Protein AF-A0A7S2C6F1-F1 (afdb_monomer)

Foldseek 3Di:
DVCVVVVVVVVVVVVVVVVVVLVVCVVPPDPVSNVLVVLLVVLVVVVVLCDPVDPNHDPDDVVSVVVSVVSVVVSVCVVCVVVVVVVVCVVVVPDDPPPCPPLNVVLVVLLVVLLVVVCVVDPPVCSVVCVVVSVVVSVVVSVVVPPPDDPVNVVVVVCVVVVHDPDPPPPDDDDDPPDDPDDDDDDDDDDDDDDDDDDDDDDDDD

Mean predicted aligned error: 20.02 Å

Organism: NCBI:txid236787

Nearest PDB structures (foldseek):
  7kim-assembly1_F  TM=2.848E-01  e=6.120E+00  Mycobacterium tuberculosis

InterPro domains:
  IPR013936 Chloroquine-resistance transporter-like [PF08627] (1-78)

Radius of gyration: 35.92 Å; Cα contacts (8 Å, |Δi|>4): 44; chains: 1; bounding box: 70×63×101 Å

Secondary structure (DSSP, 8-state):
-TTHHHHHHHHHHHHHHHHHHHHHHHHH--HHHHHHHHHHHHHHHHHHHHSTTSTTPPPPPHHHHHHHHHHHHHHHHHHHHHHHHHHHHHHHT---TTS--HHHHHHHHHHHHHHHHHHTTS-TTTTTTTHHHHHHHHHHHHHHHHSPPPHHHHHHHHHHHTTPPPPTT----------PPPP--S--PPP---------------

Structure (mmCIF, N/CA/C/O backbone):
data_AF-A0A7S2C6F1-F1
#
_entry.id   AF-A0A7S2C6F1-F1
#
loop_
_atom_site.group_PDB
_atom_site.id
_atom_site.type_symbol
_atom_site.label_atom_id
_atom_site.label_alt_id
_atom_site.label_comp_id
_atom_site.label_asym_id
_atom_site.label_entity_id
_atom_site.label_seq_id
_atom_site.pdbx_PDB_ins_code
_atom_site.Cartn_x
_atom_site.Cartn_y
_atom_site.Cartn_z
_atom_site.occupancy
_atom_site.B_iso_or_equiv
_atom_site.auth_seq_id
_atom_site.auth_comp_id
_atom_site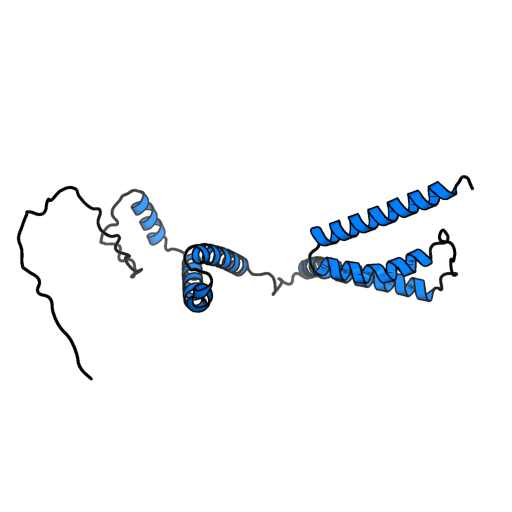.auth_asym_id
_atom_site.auth_atom_id
_atom_site.pdbx_PDB_model_num
ATOM 1 N N . CYS A 1 1 ? 25.931 15.259 -33.650 1.00 62.06 1 CYS A N 1
ATOM 2 C CA . CYS A 1 1 ? 25.809 16.079 -32.420 1.00 62.06 1 CYS A CA 1
ATOM 3 C C . CYS A 1 1 ? 24.396 16.625 -32.143 1.00 62.06 1 CYS A C 1
ATOM 5 O O . CYS A 1 1 ? 24.114 16.925 -30.994 1.00 62.06 1 CYS A O 1
ATOM 7 N N . ALA A 1 2 ? 23.475 16.688 -33.118 1.00 84.31 2 ALA A N 1
ATOM 8 C CA . ALA A 1 2 ? 22.145 17.293 -32.919 1.00 84.31 2 ALA A CA 1
ATOM 9 C C . ALA A 1 2 ? 21.170 16.525 -31.991 1.00 84.31 2 ALA A C 1
ATOM 11 O O . ALA A 1 2 ? 20.259 17.129 -31.441 1.00 84.31 2 ALA A O 1
ATOM 12 N N . ARG A 1 3 ? 21.348 15.209 -31.782 1.00 83.56 3 ARG A N 1
ATOM 13 C CA . ARG A 1 3 ? 20.465 14.392 -30.916 1.00 83.56 3 ARG A CA 1
ATOM 14 C C . ARG A 1 3 ? 20.920 14.282 -29.456 1.00 83.56 3 ARG A C 1
ATOM 16 O O . ARG A 1 3 ? 20.170 13.777 -28.631 1.00 83.56 3 ARG A O 1
ATOM 23 N N . ALA A 1 4 ? 22.113 14.773 -29.121 1.00 84.50 4 ALA A N 1
ATOM 24 C CA . ALA A 1 4 ? 22.629 14.772 -27.751 1.00 84.50 4 ALA A CA 1
ATOM 25 C C . ALA A 1 4 ? 21.689 15.436 -26.716 1.00 84.50 4 ALA A C 1
ATOM 27 O O . ALA A 1 4 ? 21.436 14.810 -25.686 1.00 84.50 4 ALA A O 1
ATOM 28 N N . PRO A 1 5 ? 21.100 16.626 -26.967 1.00 90.06 5 PRO A N 1
ATOM 29 C CA . PRO A 1 5 ? 20.212 17.253 -25.987 1.00 90.06 5 PRO A CA 1
ATOM 30 C C . PRO A 1 5 ? 18.931 16.447 -25.746 1.00 90.06 5 PRO A C 1
ATOM 32 O O . PRO A 1 5 ? 18.414 16.446 -24.633 1.00 90.06 5 PRO A O 1
ATOM 35 N N . PHE A 1 6 ? 18.449 15.706 -26.749 1.00 91.19 6 PHE A N 1
ATOM 36 C CA . PHE A 1 6 ? 17.256 14.873 -26.614 1.00 91.19 6 PHE A CA 1
ATOM 37 C C . PHE A 1 6 ? 17.464 13.724 -25.617 1.00 91.19 6 PHE A C 1
ATOM 39 O O . PHE A 1 6 ? 16.611 13.494 -24.763 1.00 91.19 6 PHE A O 1
ATOM 46 N N . TYR A 1 7 ? 18.617 13.047 -25.661 1.00 88.62 7 TYR A N 1
ATOM 47 C CA . TYR A 1 7 ? 18.931 11.975 -24.708 1.00 88.62 7 TYR A CA 1
ATOM 48 C C . TYR A 1 7 ? 19.064 12.492 -23.273 1.00 88.62 7 TYR A C 1
ATOM 50 O O . TYR A 1 7 ? 18.554 11.863 -22.349 1.00 88.62 7 TYR A O 1
ATOM 58 N N . VAL A 1 8 ? 19.698 13.653 -23.089 1.00 91.38 8 VAL A N 1
ATOM 59 C CA . VAL A 1 8 ? 19.850 14.276 -21.765 1.00 91.38 8 VAL A CA 1
ATOM 60 C C . VAL A 1 8 ? 18.493 14.699 -21.207 1.00 91.38 8 VAL A C 1
ATOM 62 O O . VAL A 1 8 ? 18.190 14.422 -20.050 1.00 91.38 8 VAL A O 1
ATOM 65 N N . TRP A 1 9 ? 17.642 15.315 -22.029 1.00 94.56 9 TRP A N 1
ATOM 66 C CA . TRP A 1 9 ? 16.317 15.756 -21.595 1.00 94.56 9 TRP A CA 1
ATOM 67 C C . TRP A 1 9 ? 15.399 14.575 -21.259 1.00 94.56 9 TRP A C 1
ATOM 69 O O . TRP A 1 9 ? 14.769 14.566 -20.204 1.00 94.56 9 TRP A O 1
ATOM 79 N N . SER A 1 10 ? 15.417 13.529 -22.092 1.00 90.19 10 SER A N 1
ATOM 80 C CA . SER A 1 10 ? 14.778 12.241 -21.801 1.00 90.19 10 SER A CA 1
ATOM 81 C C . SER A 1 10 ? 15.248 11.678 -20.458 1.00 90.19 10 SER A C 1
ATOM 83 O O . SER A 1 10 ? 14.429 11.326 -19.611 1.00 90.19 10 SER A O 1
ATOM 85 N N . TYR A 1 11 ? 16.562 11.628 -20.227 1.00 88.94 11 TYR A N 1
ATOM 86 C CA . TYR A 1 11 ? 17.127 11.116 -18.980 1.00 88.94 11 TYR A CA 1
ATOM 87 C C . TYR A 1 11 ? 16.682 11.939 -17.762 1.00 88.94 11 TYR A C 1
ATOM 89 O O . TYR A 1 11 ? 16.270 11.365 -16.753 1.00 88.94 11 TYR A O 1
ATOM 97 N N . CYS A 1 12 ? 16.697 13.272 -17.857 1.00 91.56 12 CYS A N 1
ATOM 98 C CA . CYS A 1 12 ? 16.212 14.158 -16.797 1.00 91.56 12 CYS A CA 1
ATOM 99 C C . CYS A 1 12 ? 14.725 13.939 -16.492 1.00 91.56 12 CYS A C 1
ATOM 101 O O . CYS A 1 12 ? 14.357 13.870 -15.321 1.00 91.56 12 CYS A O 1
ATOM 103 N N . ILE A 1 13 ? 13.881 13.782 -17.517 1.00 94.94 13 ILE A N 1
ATOM 104 C CA . ILE A 1 13 ? 12.448 13.514 -17.335 1.00 94.94 13 ILE A CA 1
ATOM 105 C C . ILE A 1 13 ? 12.230 12.179 -16.638 1.00 94.94 13 ILE A C 1
ATOM 107 O O . ILE A 1 13 ? 11.504 12.138 -15.652 1.00 94.94 13 ILE A O 1
ATOM 111 N N . PHE A 1 14 ? 12.870 11.102 -17.095 1.00 89.31 14 PHE A N 1
ATOM 112 C CA . PHE A 1 14 ? 12.714 9.788 -16.469 1.00 89.31 14 PHE A CA 1
ATOM 113 C C . PHE A 1 14 ? 13.187 9.779 -15.011 1.00 89.31 14 PHE A C 1
ATOM 115 O O . PHE A 1 14 ? 12.504 9.215 -14.159 1.00 89.31 14 PHE A O 1
ATOM 122 N N . ASN A 1 15 ? 14.299 10.450 -14.696 1.00 90.12 15 ASN A N 1
ATOM 123 C CA . ASN A 1 15 ? 14.779 10.572 -13.316 1.00 90.12 15 ASN A CA 1
ATOM 124 C C . ASN A 1 15 ? 13.828 11.394 -12.440 1.00 90.12 15 ASN A C 1
ATOM 126 O O . ASN A 1 15 ? 13.540 11.008 -11.307 1.00 9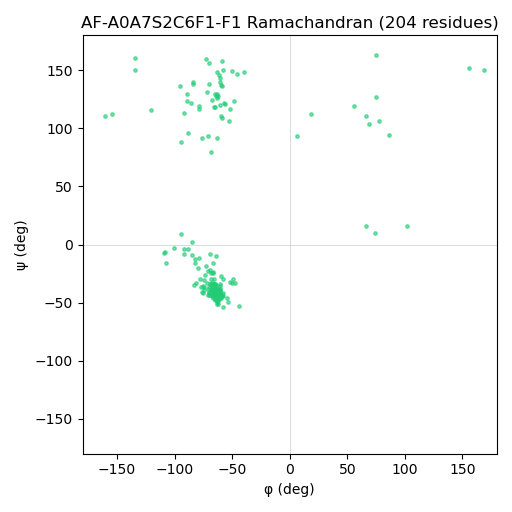0.12 15 ASN A O 1
ATOM 130 N N . LEU A 1 16 ? 13.305 12.506 -12.961 1.00 93.19 16 LEU A N 1
ATOM 131 C CA . LEU A 1 16 ? 12.311 13.313 -12.257 1.00 93.19 16 LEU A CA 1
ATOM 132 C C . LEU A 1 16 ? 11.038 12.502 -11.989 1.00 93.19 16 LEU A C 1
ATOM 134 O O . LEU A 1 16 ? 10.528 12.496 -10.872 1.00 93.19 16 LEU A O 1
ATOM 138 N N . LEU A 1 17 ? 10.552 11.786 -13.001 1.00 92.12 17 LEU A N 1
ATOM 139 C CA . LEU A 1 17 ? 9.331 10.993 -12.927 1.00 92.12 17 LEU A CA 1
ATOM 140 C C . LEU A 1 17 ? 9.494 9.820 -11.953 1.00 92.12 17 LEU A C 1
ATOM 142 O O . LEU A 1 17 ? 8.594 9.581 -11.156 1.00 92.12 17 LEU A O 1
ATOM 146 N N . TYR A 1 18 ? 10.662 9.167 -11.930 1.00 85.31 18 TYR A N 1
ATOM 147 C CA . TYR A 1 18 ? 11.011 8.141 -10.942 1.00 85.31 18 TYR A CA 1
ATOM 148 C C . TYR A 1 18 ? 11.008 8.692 -9.507 1.00 85.31 18 TYR A C 1
ATOM 150 O O . TYR A 1 18 ? 10.391 8.104 -8.617 1.00 85.31 18 TYR A O 1
ATOM 158 N N . ASN A 1 19 ? 11.621 9.860 -9.288 1.00 89.31 19 ASN A N 1
ATOM 159 C CA . ASN A 1 19 ? 11.632 10.525 -7.982 1.00 89.31 19 ASN A CA 1
ATOM 160 C C . ASN A 1 19 ? 10.229 10.972 -7.534 1.00 89.31 19 ASN A C 1
ATOM 162 O O . ASN A 1 19 ? 9.906 10.925 -6.351 1.00 89.31 19 ASN A O 1
ATOM 166 N N . ILE A 1 20 ? 9.356 11.373 -8.458 1.00 90.94 20 ILE A N 1
ATOM 167 C CA . ILE A 1 20 ? 7.958 11.674 -8.125 1.00 90.94 20 ILE A CA 1
ATOM 168 C C . ILE A 1 20 ? 7.203 10.383 -7.785 1.00 90.94 20 ILE A C 1
ATOM 170 O O . ILE A 1 20 ? 6.482 10.346 -6.789 1.00 90.94 20 ILE A O 1
ATOM 174 N N . LEU A 1 21 ? 7.394 9.311 -8.562 1.00 82.75 21 LEU A N 1
ATOM 175 C CA . LEU A 1 21 ? 6.735 8.023 -8.333 1.00 82.75 21 LEU A CA 1
ATOM 176 C C . LEU A 1 21 ? 7.092 7.440 -6.961 1.00 82.75 21 LEU A C 1
ATOM 178 O O . LEU A 1 21 ? 6.197 7.006 -6.238 1.00 82.75 21 LEU A O 1
ATOM 182 N N . ILE A 1 22 ? 8.374 7.478 -6.572 1.00 80.44 22 ILE A N 1
ATOM 183 C CA . ILE A 1 22 ? 8.813 6.962 -5.269 1.00 80.44 22 ILE A CA 1
ATOM 184 C C . ILE A 1 22 ? 8.204 7.776 -4.119 1.00 80.44 22 ILE A C 1
ATOM 186 O O . ILE A 1 22 ? 7.735 7.196 -3.143 1.00 80.44 22 ILE A O 1
ATOM 190 N N . VAL A 1 23 ? 8.111 9.105 -4.255 1.00 84.94 23 VAL A N 1
ATOM 191 C CA . VAL A 1 23 ? 7.478 9.981 -3.255 1.00 84.94 23 VAL A CA 1
ATOM 192 C C . VAL A 1 23 ? 5.970 9.737 -3.167 1.00 84.94 23 VAL A C 1
ATOM 194 O O . VAL A 1 23 ? 5.419 9.719 -2.069 1.00 84.94 23 VAL A O 1
ATOM 197 N N . VAL A 1 24 ? 5.287 9.508 -4.290 1.00 84.69 24 VAL A N 1
ATOM 198 C CA . VAL A 1 24 ? 3.858 9.148 -4.306 1.00 84.69 24 VAL A CA 1
ATOM 199 C C . VAL A 1 24 ? 3.638 7.803 -3.608 1.00 84.69 24 VAL A C 1
ATOM 201 O O . VAL A 1 24 ? 2.753 7.692 -2.761 1.00 84.69 24 VAL A O 1
ATOM 204 N N . ILE A 1 25 ? 4.476 6.803 -3.885 1.00 80.62 25 ILE A N 1
ATOM 205 C CA . ILE A 1 25 ? 4.413 5.494 -3.220 1.00 80.62 25 ILE A CA 1
ATOM 206 C C . ILE A 1 25 ? 4.676 5.629 -1.713 1.00 80.62 25 ILE A C 1
ATOM 208 O O . ILE A 1 25 ? 3.964 5.020 -0.922 1.00 80.62 25 ILE A O 1
ATOM 212 N N . LEU A 1 26 ? 5.634 6.464 -1.302 1.00 78.38 26 LEU A N 1
ATOM 213 C CA . LEU A 1 26 ? 5.917 6.752 0.109 1.00 78.38 26 LEU A CA 1
ATOM 214 C C . LEU A 1 26 ? 4.771 7.500 0.804 1.00 78.38 26 LEU A C 1
ATOM 216 O O . LEU A 1 26 ? 4.499 7.259 1.975 1.00 78.38 26 LEU A O 1
ATOM 220 N N . LYS A 1 27 ? 4.089 8.407 0.095 1.00 80.69 27 LYS A N 1
ATOM 221 C CA . LYS A 1 27 ? 3.024 9.247 0.659 1.00 80.69 27 LYS A CA 1
ATOM 222 C C . LYS A 1 27 ? 1.705 8.502 0.847 1.00 80.69 27 LYS A C 1
ATOM 224 O O . LYS A 1 27 ? 0.985 8.778 1.802 1.00 80.69 27 LYS A O 1
ATOM 229 N N . TYR A 1 28 ? 1.371 7.601 -0.072 1.00 77.56 28 TYR A N 1
ATOM 230 C CA . TYR A 1 28 ? 0.091 6.885 -0.066 1.00 77.56 28 TYR A CA 1
ATOM 231 C C . TYR A 1 28 ? 0.227 5.405 0.318 1.00 77.56 28 TYR A C 1
ATOM 233 O O . TYR A 1 28 ? -0.777 4.712 0.476 1.00 77.56 28 TYR A O 1
ATOM 241 N N . GLY A 1 29 ? 1.455 4.907 0.469 1.00 76.31 29 GLY A N 1
ATOM 242 C CA . GLY A 1 29 ? 1.735 3.530 0.849 1.00 76.31 29 GLY A CA 1
ATOM 243 C C . GLY A 1 29 ? 1.698 3.306 2.359 1.00 76.31 29 GLY A C 1
ATOM 244 O O . GLY A 1 29 ? 2.225 4.086 3.144 1.00 76.31 29 GLY A O 1
ATOM 245 N N . SER A 1 30 ? 1.127 2.174 2.768 1.00 75.44 30 SER A N 1
ATOM 246 C CA . SER A 1 30 ? 1.434 1.558 4.064 1.00 75.44 30 SER A CA 1
ATOM 247 C C . SER A 1 30 ? 2.865 0.996 4.044 1.00 75.44 30 SER A C 1
ATOM 249 O O . SER A 1 30 ? 3.368 0.641 2.974 1.00 75.44 30 SER A O 1
ATOM 251 N N . ALA A 1 31 ? 3.501 0.842 5.212 1.00 74.31 31 ALA A N 1
ATOM 252 C CA . ALA A 1 31 ? 4.839 0.249 5.352 1.00 74.31 31 ALA A CA 1
ATOM 253 C C . ALA A 1 31 ? 4.976 -1.100 4.613 1.00 74.31 31 ALA A C 1
ATOM 255 O O . ALA A 1 31 ? 6.021 -1.392 4.033 1.00 74.31 31 ALA A O 1
ATOM 256 N N . ASN A 1 32 ? 3.891 -1.879 4.545 1.00 73.94 32 ASN A N 1
ATOM 257 C CA . ASN A 1 32 ? 3.869 -3.157 3.836 1.00 73.94 32 ASN A CA 1
ATOM 258 C C . ASN A 1 32 ? 3.977 -2.998 2.302 1.00 73.94 32 ASN A C 1
ATOM 260 O O . ASN A 1 32 ? 4.629 -3.790 1.630 1.00 73.94 32 ASN A O 1
ATOM 264 N N . ILE A 1 33 ? 3.391 -1.938 1.732 1.00 78.00 33 ILE A N 1
ATOM 265 C CA . ILE A 1 33 ? 3.435 -1.660 0.285 1.00 78.00 33 ILE A CA 1
ATOM 266 C C . ILE A 1 33 ? 4.810 -1.119 -0.116 1.00 78.00 33 ILE A C 1
ATOM 268 O O . ILE A 1 33 ? 5.310 -1.460 -1.183 1.00 78.00 33 ILE A O 1
ATOM 272 N N . MET A 1 34 ? 5.445 -0.320 0.748 1.00 76.12 34 MET A N 1
ATOM 273 C CA . MET A 1 34 ? 6.805 0.176 0.519 1.00 76.12 34 MET A CA 1
ATOM 274 C C . MET A 1 34 ? 7.814 -0.978 0.452 1.00 76.12 34 MET A C 1
ATOM 276 O O . MET A 1 34 ? 8.628 -1.038 -0.468 1.00 76.12 34 MET A O 1
ATOM 280 N N . TYR A 1 35 ? 7.719 -1.925 1.390 1.00 76.44 35 TYR A N 1
ATOM 281 C CA . TYR A 1 35 ? 8.593 -3.099 1.434 1.00 76.44 35 TYR A CA 1
ATOM 282 C C . TYR A 1 35 ? 8.385 -4.023 0.222 1.00 76.44 35 TYR A C 1
ATOM 284 O O . TYR A 1 35 ? 9.333 -4.485 -0.421 1.00 76.44 35 TYR A O 1
ATOM 292 N N . LEU A 1 36 ? 7.126 -4.221 -0.162 1.00 76.88 36 LEU A N 1
ATOM 293 C CA . LEU A 1 36 ? 6.747 -4.972 -1.357 1.00 76.88 36 LEU A CA 1
ATOM 294 C C . LEU A 1 36 ? 7.245 -4.269 -2.640 1.00 76.88 36 LEU A C 1
ATOM 296 O O . LEU A 1 36 ? 7.783 -4.908 -3.538 1.00 76.88 36 LEU A O 1
ATOM 300 N N . GLY A 1 37 ? 7.179 -2.938 -2.701 1.00 78.56 37 GLY A N 1
ATOM 301 C CA . GLY A 1 37 ? 7.750 -2.151 -3.797 1.00 78.56 37 GLY A CA 1
ATOM 302 C C . GLY A 1 37 ? 9.268 -2.313 -3.925 1.00 78.56 37 GLY A C 1
ATOM 303 O O . GLY A 1 37 ? 9.769 -2.511 -5.031 1.00 78.56 37 GLY A O 1
ATOM 304 N N . SER A 1 38 ? 10.007 -2.308 -2.807 1.00 79.25 38 SER A N 1
ATOM 305 C CA . SER A 1 38 ? 11.464 -2.519 -2.834 1.00 79.25 38 SER A CA 1
ATOM 306 C C . SER A 1 38 ? 11.867 -3.917 -3.304 1.00 79.25 38 SER A C 1
ATOM 308 O O . SER A 1 38 ? 12.869 -4.066 -4.000 1.00 79.25 38 SER A O 1
ATOM 310 N N . THR A 1 39 ? 11.071 -4.936 -2.983 1.00 82.50 39 THR A N 1
ATOM 311 C CA . THR A 1 39 ? 11.328 -6.317 -3.416 1.00 82.50 39 THR A CA 1
ATOM 312 C C . THR A 1 39 ? 10.918 -6.552 -4.870 1.00 82.50 39 THR A C 1
ATOM 314 O O . THR A 1 39 ? 11.573 -7.327 -5.561 1.00 82.50 39 THR A O 1
ATOM 317 N N . ALA A 1 40 ? 9.908 -5.833 -5.373 1.00 81.31 40 ALA A N 1
ATOM 318 C CA . ALA A 1 40 ? 9.509 -5.856 -6.779 1.00 81.31 40 ALA A CA 1
ATOM 319 C C . ALA A 1 40 ? 10.486 -5.114 -7.705 1.00 81.31 40 ALA A C 1
ATOM 321 O O . ALA A 1 40 ? 10.578 -5.452 -8.881 1.00 81.31 40 ALA A O 1
ATOM 322 N N . LEU A 1 41 ? 11.238 -4.130 -7.200 1.00 84.88 41 LEU A N 1
ATOM 323 C CA . LEU A 1 41 ? 12.175 -3.348 -8.011 1.00 84.88 41 LEU A CA 1
ATOM 324 C C . LEU A 1 41 ? 13.295 -4.217 -8.614 1.00 84.88 41 LEU A C 1
ATOM 326 O O . LEU A 1 41 ? 13.618 -4.073 -9.786 1.00 84.88 41 LEU A O 1
ATOM 330 N N . VAL A 1 42 ? 13.862 -5.137 -7.831 1.00 81.56 42 VAL A N 1
ATOM 331 C CA . VAL A 1 42 ? 14.998 -5.996 -8.224 1.00 81.56 42 VAL A CA 1
ATOM 332 C C . VAL A 1 42 ? 14.700 -6.928 -9.415 1.00 81.56 42 VAL A C 1
ATOM 334 O O . VAL A 1 42 ? 15.470 -6.939 -10.374 1.00 81.56 42 VAL A O 1
ATOM 337 N N . PRO A 1 43 ? 13.609 -7.715 -9.430 1.00 81.75 43 PRO A N 1
ATOM 338 C CA . PRO A 1 43 ? 13.255 -8.518 -10.601 1.00 81.75 43 PRO A CA 1
ATOM 339 C C . PRO A 1 43 ? 12.824 -7.642 -11.784 1.00 81.75 43 PRO A C 1
ATOM 341 O O . PRO A 1 43 ? 13.036 -8.016 -12.934 1.00 81.75 43 PRO A O 1
ATOM 344 N N . LEU A 1 44 ? 12.242 -6.468 -11.529 1.00 80.12 44 LEU A N 1
ATOM 345 C CA . LEU A 1 44 ? 11.782 -5.559 -12.578 1.00 80.12 44 LEU A CA 1
ATOM 346 C C . LEU A 1 44 ? 12.963 -4.914 -13.310 1.00 80.12 44 LEU A C 1
ATOM 348 O O . LEU A 1 44 ? 12.937 -4.820 -14.534 1.00 80.12 44 LEU A O 1
ATOM 352 N N . THR A 1 45 ? 14.037 -4.551 -12.602 1.00 81.88 45 THR A N 1
ATOM 353 C CA . THR A 1 45 ? 15.282 -4.108 -13.245 1.00 81.88 45 THR A CA 1
ATOM 354 C C . THR A 1 45 ? 15.926 -5.236 -14.043 1.00 81.88 45 THR A C 1
ATOM 356 O O . THR A 1 45 ? 16.372 -4.997 -15.162 1.00 81.88 45 THR A O 1
ATOM 359 N N . ASN A 1 46 ? 15.890 -6.474 -13.540 1.00 81.31 46 ASN A N 1
ATOM 360 C CA . ASN A 1 46 ? 16.355 -7.642 -14.288 1.00 81.31 46 ASN A CA 1
ATOM 361 C C . ASN A 1 46 ? 15.551 -7.856 -15.592 1.00 81.31 46 ASN A C 1
ATOM 363 O O . ASN A 1 46 ? 16.135 -8.018 -16.661 1.00 81.31 46 ASN A O 1
ATOM 367 N N . ALA A 1 47 ? 14.219 -7.724 -15.549 1.00 76.50 47 ALA A N 1
ATOM 368 C CA . ALA A 1 47 ? 13.372 -7.718 -16.749 1.00 76.50 47 ALA A CA 1
ATOM 369 C C . ALA A 1 47 ? 13.654 -6.535 -17.688 1.00 76.50 47 ALA A C 1
ATOM 371 O O . ALA A 1 47 ? 13.633 -6.695 -18.908 1.00 76.50 47 ALA A O 1
ATOM 372 N N . ALA A 1 48 ? 13.922 -5.346 -17.147 1.00 78.75 48 ALA A N 1
ATOM 373 C CA . ALA A 1 48 ? 14.236 -4.172 -17.953 1.00 78.75 48 ALA A CA 1
ATOM 374 C C . ALA A 1 48 ? 15.542 -4.357 -18.742 1.00 78.75 48 ALA A C 1
ATOM 376 O O . ALA A 1 48 ? 15.623 -3.932 -19.893 1.00 78.75 48 ALA A O 1
ATOM 377 N N . PHE A 1 49 ? 16.530 -5.052 -18.170 1.00 75.31 49 PHE A N 1
ATOM 378 C CA . PHE A 1 49 ? 17.770 -5.412 -18.865 1.00 75.31 49 PHE A CA 1
ATOM 379 C C . PHE A 1 49 ? 17.594 -6.510 -19.924 1.00 75.31 49 PHE A C 1
ATOM 381 O O . PHE A 1 49 ? 18.435 -6.635 -20.815 1.00 75.31 49 PHE A O 1
ATOM 388 N N . ALA A 1 50 ? 16.499 -7.271 -19.871 1.00 73.69 50 ALA A N 1
ATOM 389 C CA . ALA A 1 50 ? 16.146 -8.257 -20.888 1.00 73.69 50 ALA A CA 1
ATOM 390 C C . ALA A 1 50 ? 15.443 -7.647 -22.118 1.00 73.69 50 ALA A C 1
ATOM 392 O O . ALA A 1 50 ? 15.304 -8.326 -23.137 1.00 73.69 50 ALA A O 1
ATOM 393 N N . MET A 1 51 ? 14.993 -6.384 -22.060 1.00 73.94 51 MET A N 1
ATOM 394 C CA . MET A 1 51 ? 14.308 -5.753 -23.191 1.00 73.94 51 MET A CA 1
ATOM 395 C C . MET A 1 51 ? 15.280 -5.424 -24.340 1.00 73.94 51 MET A C 1
ATOM 397 O O . MET A 1 51 ? 16.292 -4.756 -24.121 1.00 73.94 51 MET A O 1
ATOM 401 N N . PRO A 1 52 ? 14.9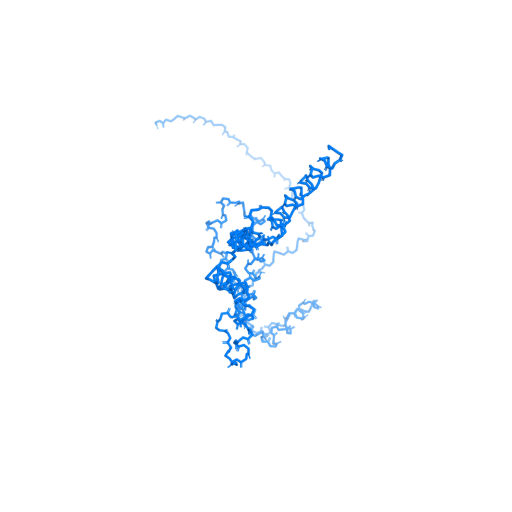44 -5.787 -25.595 1.00 66.94 52 PRO A N 1
ATOM 402 C CA . PRO A 1 52 ? 15.829 -5.619 -26.754 1.00 66.94 52 PRO A CA 1
ATOM 403 C C . PRO A 1 52 ? 16.049 -4.154 -27.166 1.00 66.94 52 PRO A C 1
ATOM 405 O O . PRO A 1 52 ? 16.875 -3.871 -28.028 1.00 66.94 52 PRO A O 1
ATOM 408 N N . TRP A 1 53 ? 15.314 -3.218 -26.564 1.00 70.62 53 TRP A N 1
ATOM 409 C CA . TRP A 1 53 ? 15.459 -1.781 -26.795 1.00 70.62 53 TRP A CA 1
ATOM 410 C C . TRP A 1 53 ? 16.604 -1.147 -25.980 1.00 70.62 53 TRP A C 1
ATOM 412 O O . TRP A 1 53 ? 17.044 -0.044 -26.303 1.00 70.62 53 TRP A O 1
ATOM 422 N N . LEU A 1 54 ? 17.115 -1.829 -24.946 1.00 75.44 54 LEU A N 1
ATOM 423 C CA . LEU A 1 54 ? 18.188 -1.307 -24.100 1.00 75.44 54 LEU A CA 1
ATOM 424 C C . LEU A 1 54 ? 19.576 -1.688 -24.664 1.00 75.44 54 LEU A C 1
ATOM 426 O O . LEU A 1 54 ? 19.824 -2.868 -24.939 1.00 75.44 54 LEU A O 1
ATOM 430 N N . PRO A 1 55 ? 20.518 -0.736 -24.823 1.00 59.38 55 PRO A N 1
ATOM 431 C CA . PRO A 1 55 ? 21.879 -1.056 -25.247 1.00 59.38 55 PRO A CA 1
ATOM 432 C C . PRO A 1 55 ? 22.565 -1.947 -24.200 1.00 59.38 55 PRO A C 1
ATOM 434 O O . PRO A 1 55 ? 22.621 -1.599 -23.024 1.00 59.38 55 PRO A O 1
ATOM 437 N N . GLY A 1 56 ? 23.089 -3.097 -24.633 1.00 68.06 56 GLY A N 1
ATOM 438 C CA . GLY A 1 56 ? 23.670 -4.110 -23.741 1.00 68.06 56 GLY A CA 1
ATOM 439 C C . GLY A 1 56 ? 22.771 -5.319 -23.465 1.00 68.06 56 GLY A C 1
ATOM 440 O O . GLY A 1 56 ? 23.064 -6.074 -22.538 1.00 68.06 56 GLY A O 1
ATOM 441 N N . HIS A 1 57 ? 21.719 -5.529 -24.269 1.00 57.75 57 HIS A N 1
ATOM 442 C CA . HIS A 1 57 ? 20.867 -6.717 -24.196 1.00 57.75 57 HIS A CA 1
ATOM 443 C C . HIS A 1 57 ? 21.715 -8.002 -24.150 1.00 57.75 57 HIS A C 1
ATOM 445 O O . HIS A 1 57 ? 22.560 -8.260 -25.015 1.00 57.75 57 HIS A O 1
ATOM 451 N N . LYS A 1 58 ? 21.523 -8.812 -23.110 1.00 66.56 58 LYS A N 1
ATOM 452 C CA . LYS A 1 58 ? 22.013 -10.191 -23.104 1.00 66.56 58 LYS A CA 1
ATOM 453 C C . LYS A 1 58 ? 20.860 -11.084 -23.550 1.00 66.56 58 LYS A C 1
ATOM 455 O O . LYS A 1 58 ? 19.740 -10.857 -23.094 1.00 66.56 58 LYS A O 1
ATOM 460 N N . PRO A 1 59 ? 21.098 -12.077 -24.427 1.00 69.75 59 PRO A N 1
ATOM 461 C CA . PRO A 1 59 ? 20.055 -13.018 -24.806 1.00 69.75 59 PRO A CA 1
ATOM 462 C C . PRO A 1 59 ? 19.508 -13.671 -23.536 1.00 69.75 59 PRO A C 1
ATOM 464 O O . PRO A 1 59 ? 20.258 -14.244 -22.739 1.00 69.75 59 PRO A O 1
ATOM 467 N N . VAL A 1 60 ? 18.206 -13.496 -23.327 1.00 64.75 60 VAL A N 1
ATOM 468 C CA . VAL A 1 60 ? 17.523 -13.881 -22.095 1.00 64.75 60 VAL A CA 1
ATOM 469 C C . VAL A 1 60 ? 17.597 -15.396 -21.961 1.00 64.75 60 VAL A C 1
ATOM 471 O O . VAL A 1 60 ? 17.115 -16.129 -22.826 1.00 64.75 60 VAL A O 1
ATOM 474 N N . LYS A 1 61 ? 18.235 -15.886 -20.895 1.00 78.81 61 LYS A N 1
ATOM 475 C CA . LYS A 1 61 ? 18.238 -17.323 -20.611 1.00 78.81 61 LYS A CA 1
ATOM 476 C C . LYS A 1 61 ? 16.825 -17.727 -20.183 1.00 78.81 61 LYS A C 1
ATOM 478 O O . LYS A 1 61 ? 16.230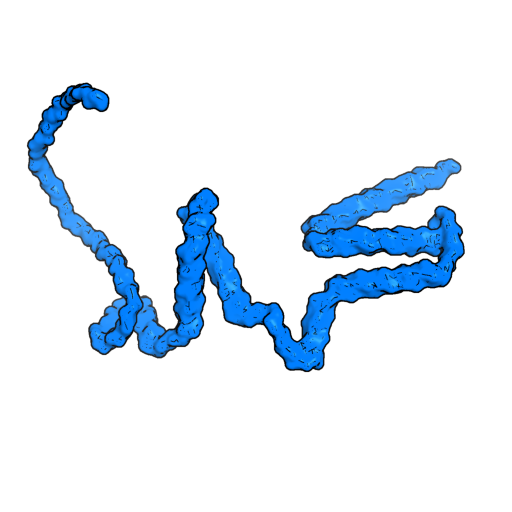 -17.028 -19.365 1.00 78.81 61 LYS A O 1
ATOM 483 N N . PRO A 1 62 ? 16.296 -18.871 -20.643 1.00 79.56 62 PRO A N 1
ATOM 484 C CA . PRO A 1 62 ? 14.957 -19.320 -20.257 1.00 79.56 62 PRO A CA 1
ATOM 485 C C . PRO A 1 62 ? 14.812 -19.476 -18.734 1.00 79.56 62 PRO A C 1
ATOM 487 O O . PRO A 1 62 ? 13.748 -19.216 -18.187 1.00 79.56 62 PRO A O 1
ATOM 490 N N . THR A 1 63 ? 15.895 -19.804 -18.025 1.00 80.88 63 THR A N 1
ATOM 491 C CA . THR A 1 63 ? 15.934 -19.865 -16.554 1.00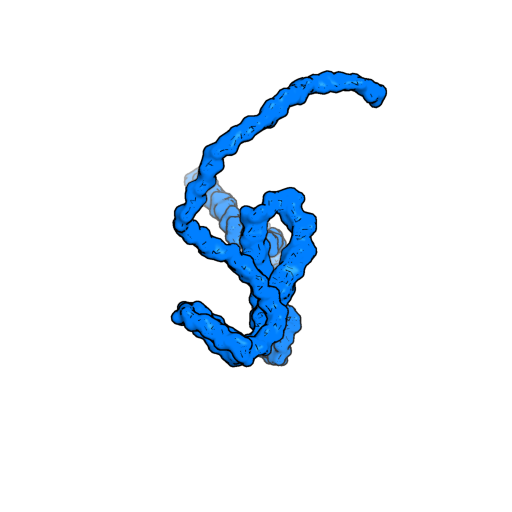 80.88 63 THR A CA 1
ATOM 492 C C . THR A 1 63 ? 15.612 -18.530 -15.878 1.00 80.88 63 THR A C 1
ATOM 494 O O . THR A 1 63 ? 14.997 -18.517 -14.816 1.00 80.88 63 THR A O 1
ATOM 497 N N . ASP A 1 64 ? 16.005 -17.413 -16.492 1.00 77.88 64 ASP A N 1
ATOM 498 C CA . ASP A 1 64 ? 15.754 -16.066 -15.976 1.00 77.88 64 ASP A CA 1
ATOM 499 C C . ASP A 1 64 ? 14.282 -15.667 -16.160 1.00 77.88 64 ASP A C 1
ATOM 501 O O . ASP A 1 64 ? 13.659 -15.095 -15.268 1.00 77.88 64 ASP A O 1
ATOM 505 N N . LEU A 1 65 ? 13.677 -16.094 -17.275 1.00 81.94 65 LEU A N 1
ATOM 506 C CA . LEU A 1 65 ? 12.249 -15.923 -17.540 1.00 81.94 65 LEU A CA 1
ATOM 507 C C . LEU A 1 65 ? 11.381 -16.674 -16.516 1.00 81.94 65 LEU A C 1
ATOM 509 O O . LEU A 1 65 ? 10.413 -16.114 -16.003 1.00 81.94 65 LEU A O 1
ATOM 513 N N . TYR A 1 66 ? 11.740 -17.916 -16.174 1.00 87.31 66 TYR A N 1
ATOM 514 C CA . TYR A 1 66 ? 11.045 -18.667 -15.120 1.00 87.31 66 TYR A CA 1
ATOM 515 C C . TYR A 1 66 ? 11.182 -17.995 -13.750 1.00 87.31 66 TYR A C 1
ATOM 517 O O . TYR A 1 66 ? 10.188 -17.870 -13.034 1.00 87.31 66 TYR A O 1
ATOM 525 N N . GLY A 1 67 ? 12.381 -17.515 -13.401 1.00 83.38 67 GLY A N 1
ATOM 526 C CA . GLY A 1 67 ? 12.607 -16.755 -12.170 1.00 83.38 67 GLY A CA 1
ATOM 527 C C . GLY A 1 67 ? 11.745 -15.493 -12.105 1.00 83.38 67 GLY A C 1
ATOM 528 O O . GLY A 1 67 ? 11.097 -15.236 -11.091 1.00 83.38 67 GLY A O 1
ATOM 529 N N . LEU A 1 68 ? 11.651 -14.756 -13.215 1.00 82.62 68 LEU A N 1
ATOM 530 C CA . LEU A 1 68 ? 10.808 -13.569 -13.322 1.00 82.62 68 LEU A CA 1
ATOM 531 C C . LEU A 1 68 ? 9.325 -13.888 -13.075 1.00 82.62 68 LEU A C 1
ATOM 533 O O . LEU A 1 68 ? 8.665 -13.189 -12.307 1.00 82.62 68 LEU A O 1
ATOM 537 N N . ILE A 1 69 ? 8.810 -14.954 -13.694 1.00 85.56 69 ILE A N 1
ATOM 538 C CA . ILE A 1 69 ? 7.409 -15.376 -13.553 1.00 85.56 69 ILE A CA 1
ATOM 539 C C . ILE A 1 69 ? 7.111 -15.795 -12.110 1.00 85.56 69 ILE A C 1
ATOM 541 O O . ILE A 1 69 ? 6.099 -15.374 -11.552 1.00 85.56 69 ILE A O 1
ATOM 545 N N . VAL A 1 70 ? 7.992 -16.581 -11.485 1.00 89.88 70 VAL A N 1
ATOM 546 C CA . VAL A 1 70 ? 7.820 -17.037 -10.095 1.00 89.88 70 VAL A CA 1
ATOM 547 C C . VAL A 1 70 ? 7.828 -15.859 -9.125 1.00 89.88 70 VAL A C 1
ATOM 549 O O . VAL A 1 70 ? 6.973 -15.790 -8.242 1.00 89.88 70 VAL A O 1
ATOM 552 N N . ILE A 1 71 ? 8.747 -14.905 -9.299 1.00 87.06 71 ILE A N 1
ATOM 553 C CA . ILE A 1 71 ? 8.823 -13.727 -8.429 1.00 87.06 71 ILE A CA 1
ATOM 554 C C . ILE A 1 71 ? 7.588 -12.832 -8.621 1.00 87.06 71 ILE A C 1
ATOM 556 O O . ILE A 1 71 ? 6.988 -12.404 -7.635 1.00 87.06 71 ILE A O 1
ATOM 560 N N . MET A 1 72 ? 7.143 -12.603 -9.863 1.00 81.62 72 MET A N 1
ATOM 561 C CA . MET A 1 72 ? 5.912 -11.847 -10.137 1.00 81.62 72 MET A CA 1
ATOM 562 C C . MET A 1 72 ? 4.671 -12.524 -9.544 1.00 81.62 72 MET A C 1
ATOM 564 O O . MET A 1 72 ? 3.815 -11.850 -8.964 1.00 81.62 72 MET A O 1
ATOM 568 N N . LEU A 1 73 ? 4.587 -13.855 -9.620 1.00 88.06 73 LEU A N 1
ATOM 569 C CA . LEU A 1 73 ? 3.507 -14.629 -9.012 1.00 88.06 73 LEU A CA 1
ATOM 570 C C . LEU A 1 73 ? 3.526 -14.516 -7.480 1.00 88.06 73 LEU A C 1
ATOM 572 O O . LEU A 1 73 ? 2.495 -14.223 -6.879 1.00 88.06 73 LEU A O 1
ATOM 576 N N . GLY A 1 74 ? 4.690 -14.690 -6.848 1.00 84.31 74 GLY A N 1
ATOM 577 C CA . GLY A 1 74 ? 4.841 -14.609 -5.393 1.00 84.31 74 GLY A CA 1
ATOM 578 C C . GLY A 1 74 ? 4.459 -13.237 -4.835 1.00 84.31 74 GLY A C 1
ATOM 579 O O . GLY A 1 74 ? 3.731 -13.150 -3.847 1.00 84.31 74 GLY A O 1
ATOM 580 N N . ILE A 1 75 ? 4.867 -12.164 -5.517 1.00 82.62 75 ILE A N 1
ATOM 581 C CA . ILE A 1 75 ? 4.507 -10.790 -5.147 1.00 82.62 75 ILE A CA 1
ATOM 582 C C . ILE A 1 75 ? 2.995 -10.558 -5.289 1.00 82.62 75 ILE A C 1
ATOM 584 O O . ILE A 1 75 ? 2.378 -9.936 -4.421 1.00 82.62 75 ILE A O 1
ATOM 588 N N . THR A 1 76 ? 2.386 -11.084 -6.354 1.00 80.62 76 THR A N 1
ATOM 589 C CA . THR A 1 76 ? 0.940 -10.977 -6.595 1.00 80.62 76 THR A CA 1
ATOM 590 C C . THR A 1 76 ? 0.148 -11.715 -5.513 1.00 80.62 76 THR A C 1
ATOM 592 O O . THR A 1 76 ? -0.767 -11.141 -4.929 1.00 80.62 76 THR A O 1
ATOM 595 N N . ILE A 1 77 ? 0.533 -12.949 -5.175 1.00 85.56 77 ILE A N 1
ATOM 596 C CA . ILE A 1 77 ? -0.117 -13.724 -4.108 1.00 85.56 77 ILE A CA 1
ATOM 597 C C . ILE A 1 77 ? 0.025 -13.013 -2.764 1.00 85.56 77 ILE A C 1
ATOM 599 O O . ILE A 1 77 ? -0.964 -12.876 -2.057 1.00 85.56 77 ILE A O 1
ATOM 603 N N . TYR A 1 78 ? 1.215 -12.510 -2.426 1.00 82.62 78 TYR A N 1
ATOM 604 C CA . TYR A 1 78 ? 1.436 -11.784 -1.174 1.00 82.62 78 TYR A CA 1
ATOM 605 C C . TYR A 1 78 ? 0.569 -10.518 -1.077 1.00 82.62 78 TYR A C 1
ATOM 607 O O . TYR A 1 78 ? -0.026 -10.245 -0.037 1.00 82.62 78 TYR A O 1
ATOM 615 N N . ARG A 1 79 ? 0.443 -9.763 -2.177 1.00 79.75 79 ARG A N 1
ATOM 616 C CA . ARG A 1 79 ? -0.379 -8.544 -2.253 1.00 79.75 79 ARG A CA 1
ATOM 617 C C . ARG A 1 79 ? -1.855 -8.835 -2.013 1.00 79.75 79 ARG A C 1
ATOM 619 O O . ARG A 1 79 ? -2.503 -8.103 -1.273 1.00 79.75 79 ARG A O 1
ATOM 626 N N . PHE A 1 80 ? -2.367 -9.864 -2.677 1.00 82.62 80 PHE A N 1
ATOM 627 C CA . PHE A 1 80 ? -3.778 -10.220 -2.637 1.00 82.62 80 PHE A CA 1
ATOM 628 C C . PHE A 1 80 ? -4.080 -11.276 -1.581 1.00 82.62 80 PHE A C 1
ATOM 630 O O . PHE A 1 80 ? -5.196 -11.759 -1.556 1.00 82.62 80 PHE A O 1
ATOM 637 N N . TYR A 1 81 ? -3.141 -11.642 -0.705 1.00 81.06 81 TYR A N 1
ATOM 638 C CA . TYR A 1 81 ? -3.340 -12.735 0.247 1.00 81.06 81 TYR A CA 1
ATOM 639 C C . TYR A 1 81 ? -4.550 -12.498 1.158 1.00 81.06 81 TYR A C 1
ATOM 641 O O . TYR A 1 81 ? -5.336 -13.414 1.359 1.00 81.06 81 TYR A O 1
ATOM 649 N N . GLU A 1 82 ? -4.750 -11.271 1.642 1.00 75.94 82 GLU A N 1
ATOM 650 C CA . GLU A 1 82 ? -5.904 -10.914 2.483 1.00 75.94 82 GLU A CA 1
ATOM 651 C C . GLU A 1 82 ? -7.230 -10.972 1.703 1.00 75.94 82 GLU A C 1
ATOM 653 O O . GLU A 1 82 ? -8.216 -11.564 2.150 1.00 75.94 82 GLU A O 1
ATOM 658 N N . ASP A 1 83 ? -7.245 -10.433 0.483 1.00 80.56 83 ASP A N 1
ATOM 659 C CA . ASP A 1 83 ? -8.418 -10.471 -0.399 1.00 80.56 83 ASP A CA 1
ATOM 660 C C . ASP A 1 83 ? -8.724 -11.906 -0.867 1.00 80.56 83 ASP A C 1
ATOM 662 O O . ASP A 1 83 ? -9.877 -12.318 -0.992 1.00 80.56 83 ASP A O 1
ATOM 666 N N . LEU A 1 84 ? -7.685 -12.707 -1.095 1.00 81.19 84 LEU A N 1
ATOM 667 C CA . LEU A 1 84 ? -7.773 -14.096 -1.515 1.00 81.19 84 LEU A CA 1
ATOM 668 C C . LEU A 1 84 ?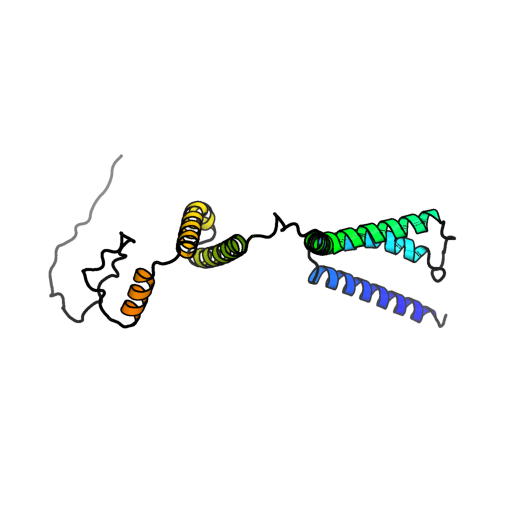 -8.200 -14.982 -0.345 1.00 81.19 84 LEU A C 1
ATOM 670 O O . LEU A 1 84 ? -9.037 -15.851 -0.551 1.00 81.19 84 LEU A O 1
ATOM 674 N N . LYS A 1 85 ? -7.706 -14.737 0.876 1.00 79.94 85 LYS A N 1
ATOM 675 C CA . LYS A 1 85 ? -8.147 -15.409 2.107 1.00 79.94 85 LYS A CA 1
ATOM 676 C C . LYS A 1 85 ? -9.642 -15.179 2.289 1.00 79.94 85 LYS A C 1
ATOM 678 O O . LYS A 1 85 ? -10.390 -16.146 2.325 1.00 79.94 85 LYS A O 1
ATOM 683 N N . THR A 1 86 ? -10.101 -13.929 2.280 1.00 78.25 86 THR A N 1
ATOM 684 C CA . THR A 1 86 ? -11.533 -13.620 2.444 1.00 78.25 86 THR A CA 1
ATOM 685 C C . THR A 1 86 ? -12.402 -14.213 1.328 1.00 78.25 86 THR A C 1
ATOM 687 O O . THR A 1 86 ? -13.485 -14.726 1.602 1.00 78.25 86 THR A O 1
ATOM 690 N N . LEU A 1 87 ? -11.938 -14.228 0.072 1.00 80.69 87 LEU A N 1
ATOM 691 C CA . LEU A 1 87 ? -12.656 -14.865 -1.041 1.00 80.69 87 LEU A CA 1
ATOM 692 C C . LEU A 1 87 ? -12.678 -16.395 -0.955 1.00 80.69 87 LEU A C 1
ATOM 694 O O . LEU A 1 87 ? -13.710 -17.008 -1.233 1.00 80.69 87 LEU A O 1
ATOM 698 N N . VAL A 1 88 ? -11.558 -17.019 -0.592 1.00 81.94 88 VAL A N 1
ATOM 699 C CA . VAL A 1 88 ? -11.430 -18.474 -0.442 1.00 81.94 88 VAL A CA 1
ATOM 700 C C . VAL A 1 88 ? -12.248 -18.949 0.752 1.00 81.94 88 VAL A C 1
ATOM 702 O O . VAL A 1 88 ? -12.997 -19.911 0.613 1.00 81.94 88 VAL A O 1
ATOM 705 N N . LEU A 1 89 ? -12.199 -18.245 1.882 1.00 80.44 89 LEU A N 1
ATOM 706 C CA . LEU A 1 89 ? -13.008 -18.557 3.059 1.00 80.44 89 LEU A CA 1
ATOM 707 C C . LEU A 1 89 ? -14.498 -18.347 2.782 1.00 80.44 89 LEU A C 1
ATOM 709 O O . LEU A 1 89 ? -15.304 -19.226 3.087 1.00 80.44 89 LEU A O 1
ATOM 713 N N . ARG A 1 90 ? -14.867 -17.272 2.071 1.00 76.56 90 ARG A N 1
ATOM 714 C CA . ARG A 1 90 ? -16.242 -17.068 1.591 1.00 76.56 90 ARG A CA 1
ATOM 715 C C . ARG A 1 90 ? -16.705 -18.183 0.651 1.00 76.56 90 ARG A C 1
ATOM 717 O O . ARG A 1 90 ? -17.875 -18.551 0.691 1.00 76.56 90 ARG A O 1
ATOM 724 N N . LYS A 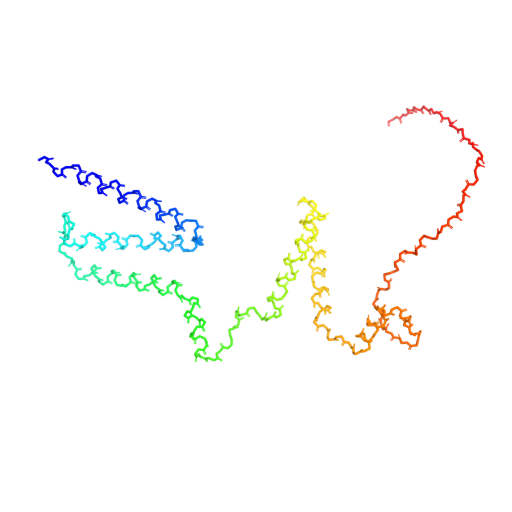1 91 ? -15.819 -18.727 -0.190 1.00 82.88 91 LYS A N 1
ATOM 725 C CA . LYS A 1 91 ? -16.133 -19.881 -1.049 1.00 82.88 91 LYS A CA 1
ATOM 726 C C . LYS A 1 91 ? -16.198 -21.205 -0.290 1.00 82.88 91 LYS A C 1
ATOM 728 O O . LYS A 1 91 ? -16.949 -22.080 -0.707 1.00 82.88 91 LYS A O 1
ATOM 733 N N . LEU A 1 92 ? -15.436 -21.355 0.789 1.00 85.19 92 LEU A N 1
ATOM 734 C CA . LEU A 1 92 ? -15.420 -22.558 1.623 1.00 85.19 92 LEU A CA 1
ATOM 735 C C . LEU A 1 92 ? -16.525 -22.563 2.692 1.00 85.19 92 LEU A C 1
ATOM 737 O O . LEU A 1 92 ? -16.736 -23.593 3.322 1.00 85.19 92 LEU A O 1
ATOM 741 N N . GLY A 1 93 ? -17.251 -21.455 2.884 1.00 71.88 93 GLY A N 1
ATOM 742 C CA . GLY A 1 93 ? -18.364 -21.369 3.837 1.00 71.88 93 GLY A CA 1
ATOM 743 C C . GLY A 1 93 ? -17.936 -21.487 5.303 1.00 71.88 93 GLY A C 1
ATOM 744 O O . GLY A 1 93 ? -18.774 -21.736 6.165 1.00 71.88 93 GLY A O 1
ATOM 745 N N . ILE A 1 94 ? -16.641 -21.328 5.582 1.00 71.31 94 ILE A N 1
ATOM 746 C CA . ILE A 1 94 ? -16.079 -21.357 6.931 1.00 71.31 94 ILE A CA 1
ATOM 747 C C . ILE A 1 94 ? -16.074 -19.915 7.428 1.00 71.31 94 ILE A C 1
ATOM 749 O O . ILE A 1 94 ? -15.380 -19.067 6.868 1.00 71.31 94 ILE A O 1
ATOM 753 N N . GLU A 1 95 ? -16.893 -19.636 8.440 1.00 62.78 95 GLU A N 1
ATOM 754 C CA . GLU A 1 95 ? -16.948 -18.331 9.097 1.00 62.78 95 GLU A CA 1
ATOM 755 C C . GLU A 1 95 ? -15.570 -18.023 9.702 1.00 62.78 95 GLU A C 1
ATOM 757 O O . GLU A 1 95 ? -15.037 -18.804 10.491 1.00 62.78 95 GLU A O 1
ATOM 762 N N . ASP A 1 96 ? -14.964 -16.927 9.244 1.00 58.31 96 ASP A N 1
ATOM 763 C CA . ASP A 1 96 ? -13.625 -16.476 9.621 1.00 58.31 96 ASP A CA 1
ATOM 764 C C . ASP A 1 96 ? -13.478 -16.402 11.155 1.00 58.31 96 ASP A C 1
ATOM 766 O O . ASP A 1 96 ? -14.121 -15.544 11.771 1.00 58.31 96 ASP A O 1
ATOM 770 N N . PRO A 1 97 ? -12.592 -17.197 11.790 1.00 59.44 97 PRO A N 1
ATOM 771 C CA . PRO A 1 97 ? -12.311 -17.064 13.221 1.00 59.44 97 PRO A CA 1
ATOM 772 C C . PRO A 1 97 ? -11.608 -15.736 13.565 1.00 59.44 97 PRO A C 1
ATOM 774 O O . PRO A 1 97 ? -11.592 -15.344 14.728 1.00 59.44 97 PRO A O 1
ATOM 777 N N . ASP A 1 98 ? -11.061 -15.040 12.558 1.00 57.38 98 ASP A N 1
ATOM 778 C CA . ASP A 1 98 ? -10.345 -13.766 12.696 1.00 57.38 98 ASP A CA 1
ATOM 779 C C . ASP A 1 98 ? -11.197 -12.541 12.333 1.00 57.38 98 ASP A C 1
ATOM 781 O O . ASP A 1 98 ? -10.717 -11.409 12.446 1.00 57.38 98 ASP A O 1
ATOM 785 N N . THR A 1 99 ? -12.450 -12.716 11.883 1.00 55.62 99 THR A N 1
ATOM 786 C CA . THR A 1 99 ? -13.330 -11.549 11.768 1.00 55.62 99 THR A CA 1
ATOM 787 C C . THR A 1 99 ? -13.580 -11.042 13.180 1.00 55.62 99 THR A C 1
ATOM 789 O O . THR A 1 99 ? -14.140 -11.788 13.987 1.00 55.62 99 THR A O 1
ATOM 792 N N . PRO A 1 100 ? -13.187 -9.795 13.521 1.00 54.12 100 PRO A N 1
ATOM 793 C CA . PRO A 1 100 ? -13.587 -9.233 14.791 1.00 54.12 100 PRO A CA 1
ATOM 794 C C . PRO A 1 100 ? -15.102 -9.238 14.746 1.00 54.12 100 PRO A C 1
ATOM 796 O O . PRO A 1 100 ? -15.715 -8.525 13.941 1.00 54.12 100 PRO A O 1
ATOM 799 N N . THR A 1 101 ? -15.702 -10.100 15.563 1.00 57.78 101 THR A N 1
ATOM 800 C CA . THR A 1 101 ? -17.153 -10.199 15.674 1.00 57.78 101 THR A CA 1
ATOM 801 C C . THR A 1 101 ? -17.704 -8.780 15.790 1.00 57.78 101 THR A C 1
ATOM 803 O O . THR A 1 101 ? -17.046 -7.900 16.352 1.00 57.78 101 THR A O 1
ATOM 806 N N . ALA A 1 102 ? -18.898 -8.492 15.266 1.00 56.53 102 ALA A N 1
ATOM 807 C CA . ALA A 1 102 ? -19.455 -7.132 15.342 1.00 56.53 102 ALA A CA 1
ATOM 808 C C . ALA A 1 102 ? -19.379 -6.549 16.776 1.00 56.53 102 ALA A C 1
ATOM 810 O O . ALA A 1 102 ? -19.166 -5.350 16.968 1.00 56.53 102 ALA A O 1
ATOM 811 N N . ALA A 1 103 ? -19.438 -7.431 17.780 1.00 57.91 103 ALA A N 1
ATOM 812 C CA . ALA A 1 103 ? -19.178 -7.155 19.186 1.00 57.91 103 ALA A CA 1
ATOM 813 C C . ALA A 1 103 ? -17.746 -6.663 19.507 1.00 57.91 103 ALA A C 1
ATOM 815 O O . ALA A 1 103 ? -17.589 -5.746 20.312 1.00 57.91 103 ALA A O 1
ATOM 816 N N . GLU A 1 104 ? -16.699 -7.238 18.921 1.00 65.75 104 GLU A N 1
ATOM 817 C CA . GLU A 1 104 ? -15.296 -6.833 19.089 1.00 65.75 104 GLU A CA 1
ATOM 818 C C . GLU A 1 104 ? -14.952 -5.555 18.328 1.00 65.75 104 GLU A C 1
ATOM 820 O O . GLU A 1 104 ? -14.343 -4.653 18.907 1.00 65.75 104 GLU A O 1
ATOM 825 N N . ALA A 1 105 ? -15.442 -5.403 17.096 1.00 65.12 105 ALA A N 1
ATOM 826 C CA . ALA A 1 105 ? -15.305 -4.152 16.353 1.00 65.12 105 ALA A CA 1
ATOM 827 C C . ALA A 1 105 ? -15.991 -2.981 17.089 1.00 65.12 105 ALA A C 1
ATOM 829 O O . ALA A 1 105 ? -15.459 -1.866 17.153 1.00 65.12 105 ALA A O 1
ATOM 830 N N . GLU A 1 106 ? -17.155 -3.218 17.712 1.00 68.81 106 GLU A N 1
ATOM 831 C CA . GLU A 1 106 ? -17.821 -2.208 18.540 1.00 68.81 106 GLU A CA 1
ATOM 832 C C . GLU A 1 106 ? -17.058 -1.932 19.848 1.00 68.81 106 GLU A C 1
ATOM 834 O O . GLU A 1 106 ? -16.969 -0.774 20.277 1.00 68.81 106 GLU A O 1
ATOM 839 N N . ARG A 1 107 ? -16.454 -2.955 20.474 1.00 68.88 107 ARG A N 1
ATOM 840 C CA . ARG A 1 107 ? -15.582 -2.784 21.651 1.00 68.88 107 ARG A CA 1
ATOM 841 C C . ARG A 1 107 ? -14.366 -1.931 21.320 1.00 68.88 107 ARG A C 1
ATOM 843 O O . ARG A 1 107 ? -14.057 -1.026 22.091 1.00 68.88 107 ARG A O 1
ATOM 850 N N . GLU A 1 108 ? -13.723 -2.149 20.178 1.00 74.25 108 GLU A N 1
ATOM 851 C CA . GLU A 1 108 ? -12.543 -1.385 19.772 1.00 74.25 108 GLU A CA 1
ATOM 852 C C . GLU A 1 108 ? -12.890 0.076 19.451 1.00 74.25 108 GLU A C 1
ATOM 854 O O . GLU A 1 108 ? -12.214 0.996 19.918 1.00 74.25 108 GLU A O 1
ATOM 859 N N . ARG A 1 109 ? -14.007 0.322 18.748 1.00 75.12 109 ARG A N 1
ATOM 860 C CA . ARG A 1 109 ? -14.533 1.683 18.529 1.00 75.12 109 ARG A CA 1
ATOM 861 C C . ARG A 1 109 ? -14.865 2.376 19.848 1.00 75.12 109 ARG A C 1
ATOM 863 O O . ARG A 1 109 ? -14.510 3.537 20.044 1.00 75.12 109 ARG A O 1
ATOM 870 N N . THR A 1 110 ? -15.503 1.659 20.772 1.00 72.19 110 THR A N 1
ATOM 871 C CA . THR A 1 110 ? -15.836 2.187 22.101 1.00 72.19 110 THR A CA 1
ATOM 872 C C . THR A 1 110 ? -14.566 2.478 22.907 1.00 72.19 110 THR A C 1
ATOM 874 O O . THR A 1 110 ? -14.484 3.525 23.544 1.00 72.19 110 THR A O 1
ATOM 877 N N . ARG A 1 111 ? -13.542 1.617 22.831 1.00 76.50 111 ARG A N 1
ATOM 878 C CA . ARG A 1 111 ? -12.238 1.815 23.479 1.00 76.50 111 ARG A CA 1
ATOM 879 C C . ARG A 1 111 ? -11.543 3.064 22.944 1.00 76.50 111 ARG A C 1
ATOM 881 O O . ARG A 1 111 ? -11.164 3.916 23.739 1.00 76.50 111 ARG A O 1
ATOM 888 N N . LYS A 1 112 ?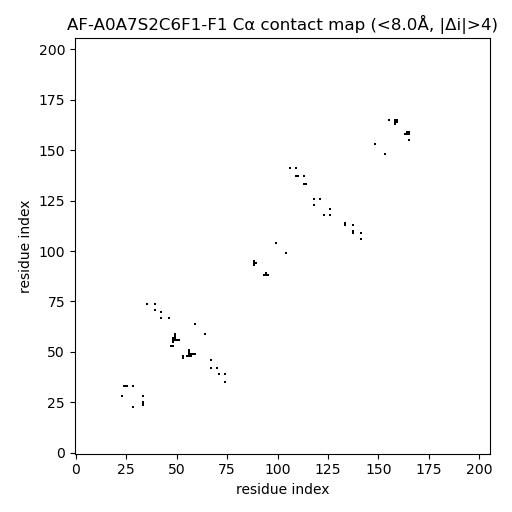 -11.464 3.231 21.619 1.00 77.38 112 LYS A N 1
ATOM 889 C CA . LYS A 1 112 ? -10.881 4.425 20.977 1.00 77.38 112 LYS A CA 1
ATOM 890 C C . LYS A 1 112 ? -11.613 5.707 21.388 1.00 77.38 112 LYS A C 1
ATOM 892 O O . LYS A 1 112 ? -10.963 6.676 21.766 1.00 77.38 112 LYS A O 1
ATOM 897 N N . GLN A 1 113 ? -12.949 5.703 21.410 1.00 77.69 113 GLN A N 1
ATOM 898 C CA . GLN A 1 113 ? -13.742 6.863 21.847 1.00 77.69 113 GLN A CA 1
ATOM 899 C C . GLN A 1 113 ? -13.550 7.200 23.333 1.00 77.69 113 GLN A C 1
ATOM 901 O O . GLN A 1 113 ? -13.484 8.372 23.702 1.00 77.69 113 GLN A O 1
ATOM 906 N N . VAL A 1 114 ? -13.475 6.188 24.202 1.00 72.00 114 VAL A N 1
ATOM 907 C CA . VAL A 1 114 ? -13.271 6.384 25.644 1.00 72.00 114 VAL A CA 1
ATOM 908 C C . VAL A 1 114 ? -11.851 6.871 25.933 1.00 72.00 114 VAL A C 1
ATOM 910 O O . VAL A 1 114 ? -11.692 7.790 26.734 1.00 72.00 114 VAL A O 1
ATOM 913 N N . LEU A 1 115 ? -10.847 6.328 25.242 1.00 72.81 115 LEU A N 1
ATOM 914 C CA . LEU A 1 115 ? -9.456 6.771 25.341 1.00 72.81 115 LEU A CA 1
ATOM 915 C C . LEU A 1 115 ? -9.289 8.210 24.859 1.00 72.81 115 LEU A C 1
ATOM 917 O O . LEU A 1 115 ? -8.705 9.011 25.576 1.00 72.81 115 LEU A O 1
ATOM 921 N N . GLN A 1 116 ? -9.869 8.576 23.713 1.00 75.12 116 GLN A N 1
ATOM 922 C CA . GLN A 1 116 ? -9.835 9.960 23.227 1.00 75.12 116 GLN A CA 1
ATOM 923 C C . GLN A 1 116 ? -10.472 10.930 24.224 1.00 75.12 116 GLN A C 1
ATOM 925 O O . GLN A 1 116 ? -9.914 11.985 24.504 1.00 75.12 116 GLN A O 1
ATOM 930 N N . ARG A 1 117 ? -11.618 10.568 24.814 1.00 72.81 117 ARG A N 1
ATOM 931 C CA . ARG A 1 117 ? -12.274 11.415 25.821 1.00 72.81 117 ARG A CA 1
ATOM 932 C C . ARG A 1 117 ? -11.488 11.516 27.119 1.00 72.81 117 ARG A C 1
ATOM 934 O O . ARG A 1 117 ? -11.554 12.552 27.762 1.00 72.81 117 ARG A O 1
ATOM 941 N N . ALA A 1 118 ? -10.780 10.471 27.522 1.00 64.81 118 ALA A N 1
ATOM 942 C CA . ALA A 1 118 ? -9.983 10.501 28.742 1.00 64.81 118 ALA A CA 1
ATOM 943 C C . ALA A 1 118 ? -8.623 11.175 28.555 1.00 64.81 118 ALA A C 1
ATOM 945 O O . ALA A 1 118 ? -8.182 11.872 29.462 1.00 64.81 118 ALA A O 1
ATOM 946 N N . ALA A 1 119 ? -8.016 11.057 27.373 1.00 70.12 119 ALA A N 1
ATOM 947 C CA . ALA A 1 119 ? -6.795 11.771 27.012 1.00 70.12 119 ALA A CA 1
ATOM 948 C C . ALA A 1 119 ? -6.973 13.298 27.077 1.00 70.12 119 ALA A C 1
ATOM 950 O O . ALA A 1 119 ? -6.022 14.016 27.355 1.00 70.12 119 ALA A O 1
ATOM 951 N N . LEU A 1 120 ? -8.200 13.800 26.887 1.00 72.56 120 LEU A N 1
ATOM 952 C CA . LEU A 1 120 ? -8.516 15.222 27.058 1.00 72.56 120 LEU A CA 1
ATOM 953 C C . LEU A 1 120 ? -8.509 15.689 28.524 1.00 72.56 120 LEU A C 1
ATOM 955 O O . LEU A 1 120 ? -8.361 16.880 28.772 1.00 72.56 120 LEU A O 1
ATOM 959 N N . TYR A 1 121 ? -8.692 14.783 29.489 1.00 66.38 121 TYR A N 1
ATOM 960 C CA . TYR A 1 121 ? -8.789 15.123 30.915 1.00 66.38 121 TYR A CA 1
ATOM 961 C C . TYR A 1 121 ? -7.557 14.720 31.729 1.00 66.38 121 TYR A C 1
ATOM 963 O O . TYR A 1 121 ? -7.400 15.191 32.854 1.00 66.38 121 TYR A O 1
ATOM 971 N N . VAL A 1 122 ? -6.697 13.853 31.194 1.00 68.31 122 VAL A N 1
ATOM 972 C CA . VAL A 1 122 ? -5.533 13.312 31.899 1.00 68.31 122 VAL A CA 1
ATOM 973 C C . VAL A 1 122 ? -4.280 13.694 31.115 1.00 68.31 122 VAL A C 1
ATOM 975 O O . VAL A 1 122 ? -4.115 13.280 29.971 1.00 68.31 122 VAL A O 1
ATOM 978 N N . GLY A 1 123 ? -3.405 14.506 31.716 1.00 65.56 123 GLY A N 1
ATOM 979 C CA . GLY A 1 123 ? -2.121 14.872 31.111 1.00 65.56 123 GLY A CA 1
ATOM 980 C C . GLY A 1 123 ? -1.264 13.636 30.811 1.00 65.56 123 GLY A C 1
ATOM 981 O O . GLY A 1 123 ? -1.358 12.635 31.524 1.00 65.56 123 GLY A O 1
ATOM 982 N N . LEU A 1 124 ? -0.422 13.707 29.768 1.00 64.06 124 LEU A N 1
ATOM 983 C CA . LEU A 1 124 ? 0.317 12.563 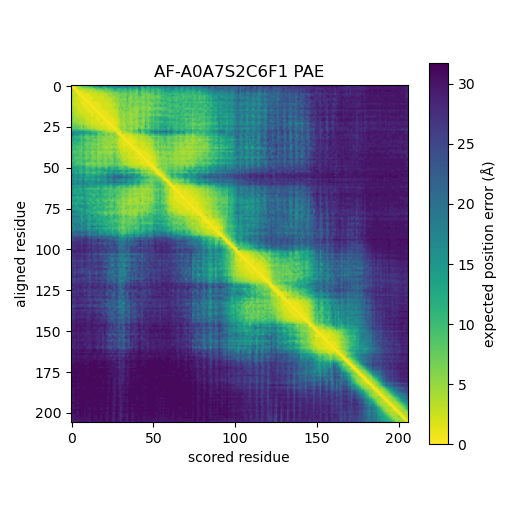29.201 1.00 64.06 124 LEU A CA 1
ATOM 984 C C . LEU A 1 124 ? 1.037 11.679 30.240 1.00 64.06 124 LEU A C 1
ATOM 986 O O . LEU A 1 124 ? 1.071 10.466 30.071 1.00 64.06 124 LEU A O 1
ATOM 990 N N . ASN A 1 125 ? 1.536 12.251 31.339 1.00 66.94 125 ASN A N 1
ATOM 991 C CA . ASN A 1 125 ? 2.297 11.512 32.356 1.00 66.94 125 ASN A CA 1
ATOM 992 C C . ASN A 1 125 ? 1.434 10.690 33.332 1.00 66.94 125 ASN A C 1
ATOM 994 O O . ASN A 1 125 ? 1.966 9.893 34.096 1.00 66.94 125 ASN A O 1
ATOM 998 N N . GLN A 1 126 ? 0.112 10.879 33.342 1.00 61.25 126 GLN A N 1
ATOM 999 C CA . GLN A 1 126 ? -0.812 10.163 34.235 1.00 61.25 126 GLN A CA 1
ATOM 1000 C C . GLN A 1 126 ? -1.685 9.140 33.499 1.00 61.25 126 GLN A C 1
ATOM 1002 O O . GLN A 1 126 ? -2.401 8.366 34.135 1.00 61.25 126 GLN A O 1
ATOM 1007 N N . ALA A 1 127 ? -1.631 9.119 32.165 1.00 62.09 127 ALA A N 1
ATOM 1008 C CA . ALA A 1 127 ? -2.447 8.231 31.344 1.00 62.09 127 ALA A CA 1
ATOM 1009 C C . ALA A 1 127 ? -2.078 6.749 31.536 1.00 62.09 127 ALA A C 1
ATOM 1011 O O . ALA A 1 127 ? -2.958 5.890 31.508 1.00 62.09 127 ALA A O 1
ATOM 1012 N N . GLU A 1 128 ? -0.802 6.453 31.796 1.00 66.06 128 GLU A N 1
ATOM 1013 C CA . GLU A 1 128 ? -0.304 5.082 31.944 1.00 66.06 128 GLU A CA 1
ATOM 1014 C C . GLU A 1 128 ? -0.691 4.467 33.299 1.00 66.06 128 GLU A C 1
ATOM 1016 O O . GLU A 1 128 ? -1.187 3.342 33.356 1.00 66.06 128 GLU A O 1
ATOM 1021 N N . ALA A 1 129 ? -0.620 5.251 34.383 1.00 70.88 129 ALA A N 1
ATOM 1022 C CA . ALA A 1 129 ? -1.068 4.825 35.712 1.00 70.88 129 ALA A CA 1
ATOM 1023 C C . ALA A 1 129 ? -2.595 4.605 35.794 1.00 70.88 129 ALA A C 1
ATOM 1025 O O . ALA A 1 129 ? -3.072 3.850 36.642 1.00 70.88 129 ALA A O 1
ATOM 1026 N N . LEU A 1 130 ? -3.375 5.239 34.907 1.00 69.69 130 LEU A N 1
ATOM 1027 C CA . LEU A 1 130 ? -4.836 5.112 34.856 1.00 69.69 130 LEU A CA 1
ATOM 1028 C C . LEU A 1 130 ? -5.353 4.011 33.919 1.00 69.69 130 LEU A C 1
ATOM 1030 O O . LEU A 1 130 ? -6.565 3.770 33.902 1.00 69.69 130 LEU A O 1
ATOM 1034 N N . GLY A 1 131 ? -4.473 3.325 33.183 1.00 73.25 131 GLY A N 1
ATOM 1035 C CA . GLY A 1 131 ? -4.817 2.211 32.291 1.00 73.25 131 GLY A CA 1
ATOM 1036 C C . GLY A 1 131 ? -5.818 1.202 32.882 1.00 73.25 131 GLY A C 1
ATOM 1037 O O . GLY A 1 131 ? -6.880 0.998 32.286 1.00 73.25 131 GLY A O 1
ATOM 1038 N N . PRO A 1 132 ? -5.584 0.637 34.085 1.00 76.69 132 PRO A N 1
ATOM 1039 C CA . PRO A 1 132 ? -6.500 -0.347 34.670 1.00 76.69 132 PRO A CA 1
ATOM 1040 C C . PRO A 1 132 ? -7.884 0.231 35.020 1.00 76.69 132 PRO A C 1
ATOM 1042 O O . PRO A 1 132 ? -8.902 -0.440 34.843 1.00 76.69 132 PRO A O 1
ATOM 1045 N N . LEU A 1 133 ? -7.964 1.500 35.442 1.00 73.00 133 LEU A N 1
ATOM 1046 C CA . LEU A 1 133 ? -9.246 2.170 35.716 1.00 73.00 133 LEU A CA 1
ATOM 1047 C C . LEU A 1 133 ? -10.019 2.486 34.430 1.00 73.00 133 LEU A C 1
ATOM 1049 O O . LEU A 1 133 ? -11.255 2.473 34.409 1.00 73.00 133 LEU A O 1
ATOM 1053 N N . MET A 1 134 ? -9.302 2.786 33.349 1.00 70.12 134 MET A N 1
ATOM 1054 C CA . MET A 1 134 ? -9.885 3.002 32.030 1.00 70.12 134 MET A CA 1
ATOM 1055 C C . MET A 1 134 ? -10.487 1.714 31.470 1.00 70.12 134 MET A C 1
ATOM 1057 O O . MET A 1 134 ? -11.637 1.730 31.022 1.00 70.12 134 MET A O 1
ATOM 1061 N N . ASP A 1 135 ? -9.764 0.599 31.562 1.00 77.19 135 ASP A N 1
ATOM 1062 C CA . ASP A 1 135 ? -10.239 -0.703 31.096 1.00 77.19 135 ASP A CA 1
ATOM 1063 C C . ASP A 1 135 ? -11.460 -1.190 31.891 1.00 77.19 135 ASP A C 1
ATOM 1065 O O . ASP A 1 135 ? -12.415 -1.703 31.298 1.00 77.19 135 ASP A O 1
ATOM 1069 N N . GLU A 1 136 ? -11.532 -0.923 33.201 1.00 79.44 136 GLU A N 1
ATOM 1070 C CA . GLU A 1 136 ? -12.752 -1.167 33.981 1.00 79.44 136 GLU A CA 1
ATOM 1071 C C . GLU A 1 136 ? -13.952 -0.360 33.466 1.00 79.44 136 GLU A C 1
ATOM 1073 O O . GLU A 1 136 ? -15.062 -0.892 33.332 1.00 79.44 136 GLU A O 1
ATOM 1078 N N . ARG A 1 137 ? -13.756 0.925 33.141 1.00 71.00 137 ARG A N 1
ATOM 1079 C CA . ARG A 1 137 ? -14.831 1.770 32.596 1.00 71.00 137 ARG A CA 1
ATOM 1080 C C . ARG A 1 137 ? -15.285 1.292 31.224 1.00 71.00 137 ARG A C 1
ATOM 1082 O O . ARG A 1 137 ? -16.492 1.277 30.971 1.00 71.00 137 ARG A O 1
ATOM 1089 N N . VAL A 1 138 ? -14.357 0.869 30.367 1.00 71.50 138 VAL A N 1
ATOM 1090 C CA . VAL A 1 138 ? -14.667 0.296 29.050 1.00 71.50 138 VAL A CA 1
ATOM 1091 C C . VAL A 1 138 ? -15.434 -1.016 29.210 1.00 71.50 138 VAL A C 1
ATOM 1093 O O . VAL A 1 138 ? -16.498 -1.168 28.608 1.00 71.50 138 VAL A O 1
ATOM 1096 N N . LYS A 1 139 ? -14.986 -1.924 30.086 1.00 74.81 139 LYS A N 1
ATOM 1097 C CA . LYS A 1 139 ? -15.664 -3.201 30.365 1.00 74.81 139 LYS A CA 1
ATOM 1098 C C . LYS A 1 139 ? -17.071 -2.984 30.924 1.00 74.81 139 LYS A C 1
ATOM 1100 O O . LYS A 1 139 ? -18.020 -3.643 30.499 1.00 74.81 139 LYS A O 1
ATOM 1105 N N . LYS A 1 140 ? -17.245 -2.009 31.821 1.00 75.44 140 LYS A N 1
ATOM 1106 C CA . LYS A 1 140 ? -18.549 -1.644 32.393 1.00 75.44 140 LYS A CA 1
ATOM 1107 C C . LYS A 1 140 ? -19.476 -1.000 31.357 1.00 75.44 140 LYS A C 1
ATOM 1109 O O . LYS A 1 140 ? -20.667 -1.309 31.341 1.00 75.44 140 LYS A O 1
ATOM 1114 N N . ALA A 1 141 ? -18.951 -0.150 30.473 1.00 68.19 141 ALA A N 1
ATOM 1115 C CA . ALA A 1 141 ? -19.712 0.462 29.383 1.00 68.19 141 ALA A CA 1
ATOM 1116 C C . ALA A 1 141 ? -20.140 -0.568 28.325 1.00 68.19 141 ALA A C 1
ATOM 1118 O O . ALA A 1 141 ? -21.304 -0.578 27.924 1.00 68.19 141 ALA A O 1
ATOM 1119 N N . ALA A 1 142 ? -19.236 -1.472 27.937 1.00 67.75 142 ALA A N 1
ATOM 1120 C CA . ALA A 1 142 ? -19.526 -2.576 27.026 1.00 67.75 142 ALA A CA 1
ATOM 1121 C C . ALA A 1 142 ? -20.587 -3.516 27.617 1.00 67.75 142 ALA A C 1
ATOM 1123 O O . ALA A 1 142 ? -21.591 -3.801 26.968 1.00 67.75 142 ALA A O 1
ATOM 1124 N N . ARG A 1 143 ? -20.449 -3.902 28.894 1.00 70.31 143 ARG A N 1
ATOM 1125 C CA . ARG A 1 143 ? -21.447 -4.728 29.593 1.00 70.31 143 ARG A CA 1
ATOM 1126 C C . ARG A 1 143 ? -22.816 -4.046 29.655 1.00 70.31 143 ARG A C 1
ATOM 1128 O O . ARG A 1 143 ? -23.829 -4.698 29.449 1.00 70.31 143 ARG A O 1
ATOM 1135 N N . LYS A 1 144 ? -22.868 -2.727 29.873 1.00 64.81 144 LYS A N 1
ATOM 1136 C CA . LYS A 1 144 ? -24.131 -1.965 29.920 1.00 64.81 144 LYS A CA 1
ATOM 1137 C C . LYS A 1 144 ? -24.838 -1.864 28.560 1.00 64.81 144 LYS A C 1
ATOM 1139 O O . LYS A 1 144 ? -26.045 -1.645 28.537 1.00 64.81 144 LYS A O 1
ATOM 1144 N N . LYS A 1 145 ? -24.104 -1.988 27.449 1.00 62.88 145 LYS A N 1
ATOM 1145 C CA . LYS A 1 145 ? -24.672 -2.068 26.094 1.00 62.88 145 LYS A CA 1
ATOM 1146 C C . LYS A 1 145 ? -25.121 -3.486 25.729 1.00 62.88 145 LYS A C 1
ATOM 1148 O O . LYS A 1 145 ? -26.122 -3.628 25.045 1.00 62.88 145 LYS A O 1
ATOM 1153 N N . MET A 1 146 ? -24.399 -4.505 26.200 1.00 56.19 146 MET A N 1
ATOM 1154 C CA . MET A 1 146 ? -24.675 -5.915 25.893 1.00 56.19 146 MET A CA 1
ATOM 1155 C C . MET A 1 146 ? -25.819 -6.517 26.720 1.00 56.19 146 MET A C 1
ATOM 1157 O O . MET A 1 146 ? -26.385 -7.527 26.319 1.00 56.19 146 MET A O 1
ATOM 1161 N N . VAL A 1 147 ? -26.179 -5.923 27.862 1.00 69.06 147 VAL A N 1
ATOM 1162 C CA . VAL A 1 147 ? -27.346 -6.375 28.632 1.00 69.06 147 VAL A CA 1
ATOM 1163 C C . VAL A 1 147 ? -28.617 -5.822 27.974 1.00 69.06 147 VAL A C 1
ATOM 1165 O O . VAL A 1 147 ? -28.780 -4.596 27.945 1.00 69.06 147 VAL A O 1
ATOM 1168 N N . PRO A 1 148 ? -29.525 -6.677 27.462 1.00 63.62 148 PRO A N 1
ATOM 1169 C CA . PRO A 1 148 ? -30.797 -6.223 26.917 1.00 63.62 148 PRO A CA 1
ATOM 1170 C C . PRO A 1 148 ? -31.544 -5.450 28.003 1.00 63.62 148 PRO A C 1
ATOM 1172 O O . PRO A 1 148 ? -31.773 -5.948 29.108 1.00 63.62 148 PRO A O 1
ATOM 1175 N N . ARG A 1 149 ? -31.872 -4.186 27.718 1.00 65.00 149 ARG A N 1
ATOM 1176 C CA . ARG A 1 149 ? -32.623 -3.356 28.663 1.00 65.00 149 ARG A CA 1
ATOM 1177 C C . ARG A 1 149 ? -34.002 -3.961 28.830 1.00 65.00 149 ARG A C 1
ATOM 1179 O O . ARG A 1 149 ? -34.692 -4.199 27.841 1.00 65.00 149 ARG A O 1
ATOM 1186 N N . SER A 1 150 ? -34.416 -4.165 30.076 1.00 71.81 150 SER A N 1
ATOM 1187 C CA . SER A 1 150 ? -35.778 -4.612 30.328 1.00 71.81 150 SER A CA 1
ATOM 1188 C C . SER A 1 150 ? -36.767 -3.554 29.809 1.00 71.81 150 SER A C 1
ATOM 1190 O O . SER A 1 150 ? -36.483 -2.351 29.895 1.00 71.81 150 SER A O 1
ATOM 1192 N N . PRO A 1 151 ? -37.943 -3.952 29.294 1.00 73.12 151 PRO A N 1
ATOM 1193 C CA . PRO A 1 151 ? -38.967 -3.011 28.829 1.00 73.12 151 PRO A CA 1
ATOM 1194 C C . PRO A 1 151 ? -39.327 -1.944 29.878 1.00 73.12 151 PRO A C 1
ATOM 1196 O O . PRO A 1 151 ? -39.574 -0.784 29.545 1.00 73.12 151 PRO A O 1
ATOM 1199 N N . ALA A 1 152 ? -39.254 -2.302 31.165 1.00 72.75 152 ALA A N 1
ATOM 1200 C CA . ALA A 1 152 ? -39.446 -1.388 32.288 1.00 72.75 152 ALA A CA 1
ATOM 1201 C C . ALA A 1 152 ? -38.373 -0.281 32.362 1.00 72.75 152 ALA A C 1
ATOM 1203 O O . ALA A 1 152 ? -38.704 0.880 32.602 1.00 72.75 152 ALA A O 1
ATOM 1204 N N . GLN A 1 153 ? -37.098 -0.599 32.100 1.00 69.56 153 GLN A N 1
ATOM 1205 C CA . GLN A 1 153 ? -36.018 0.398 32.061 1.00 69.56 153 GLN A CA 1
ATOM 1206 C C . GLN A 1 153 ? -36.172 1.369 30.891 1.00 69.56 153 GLN A C 1
ATOM 1208 O O . GLN A 1 153 ? -35.904 2.564 31.034 1.00 69.56 153 GLN A O 1
ATOM 1213 N N . ILE A 1 154 ? -36.616 0.866 29.736 1.00 73.06 154 ILE A N 1
ATOM 1214 C CA . ILE A 1 154 ? -36.875 1.694 28.556 1.00 73.06 154 ILE A CA 1
ATOM 1215 C C . ILE A 1 154 ? -37.993 2.688 28.888 1.00 73.06 154 ILE A C 1
ATOM 1217 O O . ILE A 1 154 ? -37.787 3.897 28.765 1.00 73.06 154 ILE A O 1
ATOM 1221 N N . ARG A 1 155 ? -39.119 2.198 29.424 1.00 74.56 155 ARG A N 1
ATOM 1222 C CA . ARG A 1 155 ? -40.267 3.025 29.820 1.00 74.56 155 ARG A CA 1
ATOM 1223 C C . ARG A 1 155 ? -39.890 4.086 30.857 1.00 74.56 155 ARG A C 1
ATOM 1225 O O . ARG A 1 155 ? -40.232 5.251 30.673 1.00 74.56 155 ARG A O 1
ATOM 1232 N N . GLY A 1 156 ? -39.113 3.724 31.879 1.00 76.50 156 GLY A N 1
ATOM 1233 C CA . GLY A 1 156 ? -38.635 4.672 32.891 1.00 76.50 156 GLY A CA 1
ATOM 1234 C C . GLY A 1 156 ? -37.766 5.794 32.309 1.00 76.50 156 GLY A C 1
ATOM 1235 O O . GLY A 1 156 ? -37.933 6.956 32.669 1.00 76.50 156 GLY A O 1
ATOM 1236 N N . SER A 1 157 ? -36.885 5.475 31.353 1.00 74.19 157 SER A N 1
ATOM 1237 C CA . SER A 1 157 ? -36.032 6.483 30.707 1.00 74.19 157 SER A CA 1
ATOM 1238 C C . SER A 1 157 ? -36.803 7.457 29.808 1.00 74.19 157 SER A C 1
ATOM 1240 O O . SER A 1 157 ? -36.453 8.636 29.750 1.00 74.19 157 SER A O 1
ATOM 1242 N N . TYR A 1 158 ? -37.870 6.991 29.149 1.00 78.00 158 TYR A N 1
ATOM 1243 C CA . TYR A 1 158 ? -38.764 7.852 28.374 1.00 78.00 158 TYR A CA 1
ATOM 1244 C C . TYR A 1 158 ? -39.615 8.744 29.279 1.00 78.00 158 TYR A C 1
ATOM 1246 O O . TYR A 1 158 ? -39.705 9.940 29.021 1.00 78.00 158 TYR A O 1
ATOM 1254 N N . MET A 1 159 ? -40.169 8.207 30.371 1.00 78.06 159 MET A N 1
ATOM 1255 C CA . MET A 1 159 ? -40.960 9.003 31.322 1.00 78.06 159 MET A CA 1
ATOM 1256 C C . MET A 1 159 ? -40.129 10.100 31.992 1.00 78.06 159 MET A C 1
ATOM 1258 O O . MET A 1 159 ? -40.597 11.229 32.112 1.00 78.06 159 MET A O 1
ATOM 1262 N N . TYR A 1 160 ? -38.864 9.812 32.311 1.00 73.88 160 TYR A N 1
ATOM 1263 C CA . TYR A 1 160 ? -37.937 10.820 32.825 1.00 73.88 160 TYR A CA 1
ATOM 1264 C C . TYR A 1 160 ? -37.675 11.949 31.816 1.00 73.88 160 TYR A C 1
ATOM 1266 O O . TYR A 1 160 ? -37.669 13.120 32.185 1.00 73.88 160 TYR A O 1
ATOM 1274 N N . ARG A 1 161 ? -37.502 11.622 30.527 1.00 76.88 161 ARG A N 1
ATOM 1275 C CA . ARG A 1 161 ? -37.349 12.635 29.464 1.00 76.88 161 ARG A CA 1
ATOM 1276 C C . ARG A 1 161 ? -38.613 13.468 29.244 1.00 76.88 161 ARG A C 1
ATOM 1278 O O . ARG A 1 161 ? -38.504 14.593 28.777 1.00 76.88 161 ARG A O 1
ATOM 1285 N N . LEU A 1 162 ? -39.776 12.926 29.594 1.00 82.06 162 LEU A N 1
ATOM 1286 C CA . LEU A 1 162 ? -41.067 13.612 29.556 1.00 82.06 162 LEU A CA 1
ATOM 1287 C C . LEU A 1 162 ? -41.352 14.430 30.831 1.00 82.06 162 LEU A C 1
ATOM 1289 O O . LEU A 1 162 ? -42.424 15.012 30.944 1.00 82.06 162 LEU A O 1
ATOM 1293 N N . GLY A 1 163 ? -40.421 14.477 31.794 1.00 80.38 163 GLY A N 1
ATOM 1294 C CA . GLY A 1 163 ? -40.588 15.226 33.045 1.00 80.38 163 GLY A CA 1
ATOM 1295 C C . GLY A 1 163 ? -41.552 14.581 34.047 1.00 80.38 163 GLY A C 1
ATOM 1296 O O . GLY A 1 163 ? -41.885 15.194 35.058 1.00 80.38 163 GLY A O 1
ATOM 1297 N N . LEU A 1 164 ? -41.989 13.344 33.799 1.00 79.00 164 LEU A N 1
ATOM 1298 C CA . LEU A 1 164 ? -42.877 12.609 34.695 1.00 79.00 164 LEU A CA 1
ATOM 1299 C C . LEU A 1 164 ? -42.040 11.889 35.756 1.00 79.00 164 LEU A C 1
ATOM 1301 O O . LEU A 1 164 ? -41.164 11.079 35.435 1.00 79.00 164 LEU A O 1
ATOM 1305 N N . ALA A 1 165 ? -42.298 12.193 37.030 1.00 64.00 165 ALA A N 1
ATOM 1306 C CA . ALA A 1 165 ? -41.613 11.549 38.142 1.00 64.00 165 ALA A CA 1
ATOM 1307 C C . ALA A 1 165 ? -41.924 10.037 38.141 1.00 64.00 165 ALA A C 1
ATOM 1309 O O . ALA A 1 165 ? -43.097 9.656 38.083 1.00 64.00 165 ALA A O 1
ATOM 1310 N N . PRO A 1 166 ? -40.906 9.158 38.178 1.00 61.41 166 PRO A N 1
ATOM 1311 C CA . PRO A 1 166 ? -41.135 7.720 38.199 1.00 61.41 166 PRO A CA 1
ATOM 1312 C C . PRO A 1 166 ? -41.894 7.346 39.475 1.00 61.41 166 PRO A C 1
ATOM 1314 O O . PRO A 1 166 ? -41.501 7.746 40.571 1.00 61.41 166 PRO A O 1
ATOM 1317 N N . SER A 1 167 ? -42.990 6.593 39.337 1.00 60.81 167 SER A N 1
ATOM 1318 C CA . SER A 1 167 ? -43.804 6.211 40.493 1.00 60.81 167 SER A CA 1
ATOM 1319 C C . SER A 1 167 ? -42.972 5.386 41.489 1.00 60.81 167 SER A C 1
ATOM 1321 O O . SER A 1 167 ? -42.239 4.492 41.046 1.00 60.81 167 SER A O 1
ATOM 1323 N N . PRO A 1 168 ? -43.122 5.604 42.807 1.00 56.72 168 PRO A N 1
ATOM 1324 C CA . PRO A 1 168 ? -42.317 4.956 43.848 1.00 56.72 168 PRO A CA 1
ATOM 1325 C C . PRO A 1 168 ? -42.484 3.429 43.926 1.00 56.72 168 PRO A C 1
ATOM 1327 O O . PRO A 1 168 ? -41.711 2.764 44.607 1.00 56.72 168 PRO A O 1
ATOM 1330 N N . THR A 1 169 ? -43.453 2.855 43.213 1.00 56.97 169 THR A N 1
ATOM 1331 C CA . THR A 1 169 ? -43.783 1.425 43.266 1.00 56.97 169 THR A CA 1
ATOM 1332 C C . THR A 1 169 ? -42.983 0.552 42.289 1.00 56.97 169 THR A C 1
ATOM 1334 O O . THR A 1 169 ? -43.131 -0.666 42.303 1.00 56.97 169 THR A O 1
ATOM 1337 N N . VAL A 1 170 ? -42.130 1.129 41.432 1.00 54.06 170 VAL A N 1
ATOM 1338 C CA . VAL A 1 170 ? -41.288 0.348 40.505 1.00 54.06 170 VAL A CA 1
ATOM 1339 C C . VAL A 1 170 ? -39.915 0.120 41.132 1.00 54.06 170 VAL A C 1
ATOM 1341 O O . VAL A 1 170 ? -38.973 0.888 40.932 1.00 54.06 170 VAL A O 1
ATOM 1344 N N . THR A 1 171 ? -39.806 -0.961 41.898 1.00 49.00 171 THR A N 1
ATOM 1345 C CA . THR A 1 171 ? -38.578 -1.448 42.537 1.00 49.00 171 THR A CA 1
ATOM 1346 C C . THR A 1 171 ? -37.595 -1.967 41.479 1.00 49.00 171 THR A C 1
ATOM 1348 O O . THR A 1 171 ? -37.480 -3.159 41.203 1.00 49.00 171 THR A O 1
ATOM 1351 N N . GLY A 1 172 ? -36.885 -1.047 40.828 1.00 48.16 172 GLY A N 1
ATOM 1352 C CA . GLY A 1 172 ? -35.715 -1.355 40.012 1.00 48.16 172 GLY A CA 1
ATOM 1353 C C . GLY A 1 172 ? -34.486 -1.570 40.899 1.00 48.16 172 GLY A C 1
ATOM 1354 O O . GLY A 1 172 ? -34.076 -0.663 41.615 1.00 48.16 172 GLY A O 1
ATOM 1355 N N . SER A 1 173 ? -33.906 -2.770 40.828 1.00 46.44 173 SER A N 1
ATOM 1356 C CA . SER A 1 173 ? -32.623 -3.192 41.425 1.00 46.44 173 SER A CA 1
ATOM 1357 C C . SER A 1 173 ? -31.506 -2.116 41.338 1.00 46.44 173 SER A C 1
ATOM 1359 O O . SER A 1 173 ? -31.485 -1.339 40.374 1.00 46.44 173 SER A O 1
ATOM 1361 N N . PRO A 1 174 ? -30.567 -2.033 42.311 1.00 45.81 174 PRO A N 1
ATOM 1362 C CA . PRO A 1 174 ? -29.825 -0.815 42.626 1.00 45.81 174 PRO A CA 1
ATOM 1363 C C . PRO A 1 174 ? -28.727 -0.517 41.599 1.00 45.81 174 PRO A C 1
ATOM 1365 O O . PRO A 1 174 ? -27.571 -0.918 41.721 1.00 45.81 174 PRO A O 1
ATOM 1368 N N . GLY A 1 175 ? -29.075 0.267 40.585 1.00 45.91 175 GLY A N 1
ATOM 1369 C CA . GLY A 1 175 ? -28.113 1.008 39.783 1.00 45.91 175 GLY A CA 1
ATOM 1370 C C . GLY A 1 175 ? -27.854 2.358 40.435 1.00 45.91 175 GLY A C 1
ATOM 1371 O O . GLY A 1 175 ? -28.630 3.278 40.210 1.00 45.91 175 GLY A O 1
ATOM 1372 N N . THR A 1 176 ? -26.787 2.452 41.239 1.00 50.59 176 THR A N 1
ATOM 1373 C CA . THR A 1 176 ? -26.141 3.681 41.753 1.00 50.59 176 THR A CA 1
ATOM 1374 C C . THR A 1 176 ? -26.879 4.977 41.407 1.00 50.59 176 THR A C 1
ATOM 1376 O O . THR A 1 176 ? -26.656 5.570 40.346 1.00 50.59 176 THR A O 1
ATOM 1379 N N . PHE A 1 177 ? -27.743 5.404 42.328 1.00 44.66 177 PHE A N 1
ATOM 1380 C CA . PHE A 1 177 ? -28.387 6.711 42.326 1.00 44.66 177 PHE A CA 1
ATOM 1381 C C . PHE A 1 177 ? -27.283 7.768 42.469 1.00 44.66 177 PHE A C 1
ATOM 1383 O O . PHE A 1 177 ? -26.835 8.095 43.568 1.00 44.66 177 PHE A O 1
ATOM 1390 N N . ARG A 1 178 ? -26.763 8.260 41.342 1.00 44.84 178 ARG A N 1
ATOM 1391 C CA . ARG A 1 178 ? -25.867 9.416 41.330 1.00 44.84 178 ARG A CA 1
ATOM 1392 C C . ARG A 1 178 ? -26.747 10.614 41.676 1.00 44.84 178 ARG A C 1
ATOM 1394 O O . ARG A 1 178 ? -27.420 11.143 40.800 1.00 44.84 178 ARG A O 1
ATOM 1401 N N . ARG A 1 179 ? -26.809 10.966 42.966 1.00 40.59 179 ARG A N 1
ATOM 1402 C CA . ARG A 1 179 ? -27.424 12.211 43.441 1.00 40.59 179 ARG A CA 1
ATOM 1403 C C . ARG A 1 179 ? -26.796 13.358 42.652 1.00 40.59 179 ARG A C 1
ATOM 1405 O O . ARG A 1 179 ? -25.630 13.686 42.858 1.00 40.59 179 ARG A O 1
ATOM 1412 N N . SER A 1 180 ? -27.545 13.928 41.720 1.00 50.66 180 SER A N 1
ATOM 1413 C CA . SER A 1 180 ? -27.263 15.269 41.223 1.00 50.66 180 SER A CA 1
ATOM 1414 C C . SER A 1 180 ? -27.336 16.221 42.423 1.00 50.66 180 SER A C 1
ATOM 1416 O O . SER A 1 180 ? -28.248 16.057 43.242 1.00 50.66 180 SER A O 1
ATOM 1418 N N . PRO A 1 181 ? -26.410 17.183 42.576 1.00 51.62 181 PRO A N 1
ATOM 1419 C CA . PRO A 1 181 ? -26.561 18.216 43.591 1.00 51.62 181 PRO A CA 1
ATOM 1420 C C . PRO A 1 181 ? -27.855 19.006 43.321 1.00 51.62 181 PRO A C 1
ATOM 1422 O O . PRO A 1 181 ? -28.222 19.185 42.154 1.00 51.62 181 PRO A O 1
ATOM 1425 N N . PRO A 1 182 ? -28.581 19.424 44.371 1.00 59.38 182 PRO A N 1
ATOM 1426 C CA . PRO A 1 182 ? -29.839 20.139 44.214 1.00 59.38 182 PRO A CA 1
ATOM 1427 C C . PRO A 1 182 ? -29.621 21.488 43.507 1.00 59.38 182 PRO A C 1
ATOM 1429 O O . PRO A 1 182 ? -28.561 22.099 43.667 1.00 59.38 182 PRO A O 1
ATOM 1432 N N . PRO A 1 183 ? -30.608 21.967 42.731 1.00 50.47 183 PRO A N 1
ATOM 1433 C CA . PRO A 1 183 ? -30.546 23.284 42.118 1.00 50.47 183 PRO A CA 1
ATOM 1434 C C . PRO A 1 183 ? -30.528 24.362 43.209 1.00 50.47 183 PRO A C 1
ATOM 1436 O O . PRO A 1 183 ? -31.370 24.370 44.108 1.00 50.47 183 PRO A O 1
ATOM 1439 N N . LEU A 1 184 ? -29.545 25.260 43.124 1.00 52.88 184 LEU A N 1
ATOM 1440 C CA . LEU A 1 184 ? -29.452 26.474 43.932 1.00 52.88 184 LEU A CA 1
ATOM 1441 C C . LEU A 1 184 ? -30.702 27.333 43.700 1.00 52.88 184 LEU A C 1
ATOM 1443 O O . LEU A 1 184 ? -30.881 27.904 42.626 1.00 52.88 184 LEU A O 1
ATOM 1447 N N . GLY A 1 185 ? -31.566 27.408 44.713 1.00 54.69 185 GLY A N 1
ATOM 1448 C CA . GLY A 1 185 ? -32.612 28.424 44.801 1.00 54.69 185 GLY A CA 1
ATOM 1449 C C . GLY A 1 185 ? -32.025 29.807 45.129 1.00 54.69 185 GLY A C 1
ATOM 1450 O O . GLY A 1 185 ? -30.903 29.894 45.638 1.00 54.69 185 GLY A O 1
ATOM 1451 N N . PRO A 1 186 ? -32.756 30.898 44.846 1.00 57.38 186 PRO A N 1
ATOM 1452 C CA . PRO A 1 186 ? -32.260 32.250 45.043 1.00 57.38 186 PRO A CA 1
ATOM 1453 C C . PRO A 1 186 ? -32.459 32.716 46.492 1.00 57.38 186 PRO A C 1
ATOM 1455 O O . PRO A 1 186 ? -33.529 32.552 47.070 1.00 57.38 186 PRO A O 1
ATOM 1458 N N . GLY A 1 187 ? -31.438 33.380 47.037 1.00 53.12 187 GLY A N 1
ATOM 1459 C CA . GLY A 1 187 ? -31.598 34.387 48.088 1.00 53.12 187 GLY A CA 1
ATOM 1460 C C . GLY A 1 187 ? -31.630 33.894 49.535 1.00 53.12 187 GLY A C 1
ATOM 1461 O O . GLY A 1 187 ? -32.693 33.678 50.110 1.00 53.12 187 GLY A O 1
ATOM 1462 N N . ARG A 1 188 ? -30.466 33.910 50.196 1.00 45.25 188 ARG A N 1
ATOM 1463 C CA . ARG A 1 188 ? -30.401 34.351 51.597 1.00 45.25 188 ARG A CA 1
ATOM 1464 C C . ARG A 1 188 ? -29.012 34.889 51.941 1.00 45.25 188 ARG A C 1
ATOM 1466 O O . ARG A 1 188 ? -28.029 34.158 51.952 1.00 45.25 188 ARG A O 1
ATOM 1473 N N . SER A 1 189 ? -28.962 36.193 52.182 1.00 57.44 189 SER A N 1
ATOM 1474 C CA . SER A 1 189 ? -27.797 36.959 52.623 1.00 57.44 189 SER A CA 1
ATOM 1475 C C . SER A 1 189 ? -27.250 36.440 53.961 1.00 57.44 189 SER A C 1
ATOM 1477 O O . SER A 1 189 ? -28.049 36.243 54.880 1.00 57.44 189 SER A O 1
ATOM 1479 N N . PRO A 1 190 ? -25.926 36.293 54.146 1.00 50.53 190 PRO A N 1
ATOM 1480 C CA . PRO A 1 190 ? -25.347 36.117 55.470 1.00 50.53 190 PRO A CA 1
ATOM 1481 C C . PRO A 1 190 ? -25.012 37.478 56.090 1.00 50.53 190 PRO A C 1
ATOM 1483 O O . PRO A 1 190 ? -24.274 38.285 55.522 1.00 50.53 190 PRO A O 1
ATOM 1486 N N . GLY A 1 191 ? -25.569 37.721 57.274 1.00 49.34 191 GLY A N 1
ATOM 1487 C CA . GLY A 1 191 ? -25.248 38.857 58.124 1.00 49.34 191 GLY A CA 1
ATOM 1488 C C . GLY A 1 191 ? -23.820 38.795 58.680 1.00 49.34 191 GLY A C 1
ATOM 1489 O O . GLY A 1 191 ? -23.410 37.822 59.297 1.00 49.34 191 GLY A O 1
ATOM 1490 N N . ARG A 1 192 ? -23.077 39.865 58.404 1.00 46.38 192 ARG A N 1
ATOM 1491 C CA . ARG A 1 192 ? -22.272 40.708 59.306 1.00 46.38 192 ARG A CA 1
ATOM 1492 C C . ARG A 1 192 ? -21.857 40.164 60.703 1.00 46.38 192 ARG A C 1
ATOM 1494 O O . ARG A 1 192 ? -22.656 40.194 61.630 1.00 46.38 192 ARG A O 1
ATOM 1501 N N . SER A 1 193 ? -20.532 39.950 60.824 1.00 49.84 193 SER A N 1
ATOM 1502 C CA . SER A 1 193 ? -19.597 40.339 61.922 1.00 49.84 193 SER A CA 1
ATOM 1503 C C . SER A 1 193 ? -19.584 39.582 63.272 1.00 49.84 193 SER A C 1
ATOM 1505 O O . SER A 1 193 ? -20.593 38.991 63.630 1.00 49.84 193 SER A O 1
ATOM 1507 N N . PRO A 1 194 ? -18.521 39.718 64.116 1.00 54.78 194 PRO A N 1
ATOM 1508 C CA . PRO A 1 194 ? -17.119 40.137 63.871 1.00 54.78 194 PRO A CA 1
ATOM 1509 C C . PRO A 1 194 ? -16.026 39.257 64.556 1.00 54.78 194 PRO A C 1
ATOM 1511 O O . PRO A 1 194 ? -16.270 38.598 65.554 1.00 54.78 194 PRO A O 1
ATOM 1514 N N . GLY A 1 195 ? -14.791 39.354 64.041 1.00 46.28 195 GLY A N 1
ATOM 1515 C CA . GLY A 1 195 ? -13.517 39.460 64.787 1.00 46.28 195 GLY A CA 1
ATOM 1516 C C . GLY A 1 195 ? -13.087 38.426 65.846 1.00 46.28 195 GLY A C 1
ATOM 1517 O O . GLY A 1 195 ? -13.622 38.400 66.942 1.00 46.28 195 GLY A O 1
ATOM 1518 N N . SER A 1 196 ? -11.946 37.767 65.611 1.00 50.53 196 SER A N 1
ATOM 1519 C CA . SER A 1 196 ? -10.802 37.752 66.550 1.00 50.53 196 SER A CA 1
ATOM 1520 C C . SER A 1 196 ? -9.530 37.340 65.776 1.00 50.53 196 SER A C 1
ATOM 1522 O O . SER A 1 196 ? -9.532 36.386 65.007 1.00 50.53 196 SER A O 1
ATOM 1524 N N . VAL A 1 197 ? -8.590 38.269 65.584 1.00 55.84 197 VAL A N 1
ATOM 1525 C CA . VAL A 1 197 ? -7.339 38.432 66.351 1.00 55.84 197 VAL A CA 1
ATOM 1526 C C . VAL A 1 197 ? -6.334 37.291 66.113 1.00 55.84 197 VAL A C 1
ATOM 1528 O O . VAL A 1 197 ? -6.448 36.194 66.647 1.00 55.84 197 VAL A O 1
ATOM 1531 N N . ARG A 1 198 ? -5.308 37.613 65.309 1.00 50.41 198 ARG A N 1
ATOM 1532 C CA . ARG A 1 198 ? -4.005 36.927 65.265 1.00 50.41 198 ARG A CA 1
ATOM 1533 C C . ARG A 1 198 ? -3.339 36.977 66.647 1.00 50.41 198 ARG A C 1
ATOM 1535 O O . ARG A 1 198 ? -3.513 37.966 67.358 1.00 50.41 198 ARG A O 1
ATOM 1542 N N . PRO A 1 199 ? -2.405 36.058 66.915 1.00 58.94 199 PRO A N 1
ATOM 1543 C CA . PRO A 1 199 ? -1.042 36.572 66.994 1.00 58.94 199 PRO A CA 1
ATOM 1544 C C . PRO A 1 199 ? -0.005 35.733 66.239 1.00 58.94 199 PRO A C 1
ATOM 1546 O O . PRO A 1 199 ? -0.111 34.520 66.078 1.00 58.94 199 PRO A O 1
ATOM 1549 N N . ASN A 1 200 ? 1.012 36.463 65.779 1.00 50.84 200 ASN A N 1
ATOM 1550 C CA . ASN A 1 200 ? 2.362 35.984 65.512 1.00 50.84 200 ASN A CA 1
ATOM 1551 C C . ASN A 1 200 ? 2.901 35.200 66.720 1.00 50.84 200 ASN A C 1
ATOM 1553 O O . ASN A 1 200 ? 2.661 35.611 67.852 1.00 50.84 200 ASN A O 1
ATOM 1557 N N . ALA A 1 201 ? 3.765 34.212 66.486 1.00 48.97 201 ALA A N 1
ATOM 1558 C CA . ALA A 1 201 ? 5.216 34.390 66.622 1.00 48.97 201 ALA A CA 1
ATOM 1559 C C . ALA A 1 201 ? 5.951 33.059 66.891 1.00 48.97 201 ALA A C 1
ATOM 1561 O O . ALA A 1 201 ? 5.459 32.177 67.586 1.00 48.97 201 ALA A O 1
ATOM 1562 N N . THR A 1 202 ? 7.208 33.055 66.434 1.00 50.91 202 THR A N 1
ATOM 1563 C CA . THR A 1 202 ? 8.396 32.465 67.086 1.00 50.91 202 THR A CA 1
ATOM 1564 C C . THR A 1 202 ? 8.641 30.947 67.045 1.00 50.91 202 THR A C 1
ATOM 1566 O O . THR A 1 202 ? 8.088 30.171 67.808 1.00 50.91 202 THR A O 1
ATOM 1569 N N . SER A 1 203 ? 9.626 30.601 66.203 1.00 48.41 203 SER A N 1
ATOM 1570 C CA . SER A 1 203 ? 10.960 30.110 66.605 1.00 48.41 203 SER A CA 1
ATOM 1571 C C . SER A 1 203 ? 11.155 28.678 67.125 1.00 48.41 203 SER A C 1
ATOM 1573 O O . SER A 1 203 ? 10.638 28.324 68.174 1.00 48.41 203 SER A O 1
ATOM 1575 N N . ILE A 1 204 ? 12.117 28.002 66.471 1.00 51.19 204 ILE A N 1
ATOM 1576 C CA . ILE A 1 204 ? 13.284 27.328 67.081 1.00 51.19 204 ILE A CA 1
ATOM 1577 C C . ILE A 1 204 ? 12.975 26.107 67.977 1.00 51.19 204 ILE A C 1
ATOM 1579 O O . ILE A 1 204 ? 12.516 26.277 69.098 1.00 51.19 204 ILE A O 1
ATOM 1583 N N . ASN A 1 205 ? 13.333 24.886 67.545 1.00 50.59 205 ASN A N 1
ATOM 1584 C CA . ASN A 1 205 ? 14.541 24.167 68.005 1.00 50.59 205 ASN A CA 1
ATOM 1585 C C . ASN A 1 205 ? 14.593 22.681 67.577 1.00 50.59 205 ASN A C 1
ATOM 1587 O O . ASN A 1 205 ? 13.568 22.004 67.547 1.00 50.59 205 ASN A O 1
ATOM 1591 N N . VAL A 1 206 ? 15.851 22.239 67.421 1.00 50.41 206 VAL A N 1
ATOM 1592 C CA . VAL A 1 206 ? 16.450 20.892 67.256 1.00 50.41 206 VAL A CA 1
ATOM 1593 C C . VAL A 1 206 ? 16.388 20.255 65.871 1.00 50.41 206 VAL A C 1
ATOM 1595 O O . VAL A 1 206 ? 15.330 19.727 65.476 1.00 50.41 206 VAL A O 1
#

Sequence (206 aa):
CARAPFYVWSYCIFNLLYNILIVVILKYGSANIMYLGSTALVPLTNAAFAMPWLPGHKPVKPTDLYGLIVIMLGITIYRFYEDLKTLVLRKLGIEDPDTPTAAEAERERTRKQVLQRAALYVGLNQAEALGPLMDERVKKAARKKMVPRSPAQIRGSYMYRLGLAPSPTVTGSPGTFRRSPPPLGPGRSPGRSPGSVRPNATSINV

pLDDT: mean 70.97, std 12.87, range [40.59, 94.94]

Solvent-accessible surface area (backbone atoms only — not comparable to full-atom values): 12960 Å² total; per-residue (Å²): 123,88,63,56,64,56,55,53,50,50,51,53,51,53,52,51,51,50,56,48,50,53,50,50,46,63,71,76,39,54,76,69,52,51,53,50,51,61,63,50,46,58,57,49,51,55,51,54,51,51,34,86,88,42,92,82,51,53,87,73,52,69,69,56,54,53,50,46,51,52,52,54,49,51,53,50,50,64,71,38,40,68,63,47,47,55,50,50,34,64,72,67,72,52,80,63,89,79,56,66,48,75,70,49,50,48,47,50,54,51,45,53,54,51,49,56,60,45,56,75,76,35,60,82,89,51,48,71,83,39,45,70,62,49,52,52,51,47,54,53,52,51,50,63,68,70,48,81,74,52,73,67,58,53,52,51,56,51,36,51,76,70,72,44,79,79,65,91,82,67,86,70,77,90,72,78,82,77,77,72,81,79,84,86,76,86,87,81,86,83,82,82,86,81,90,83,82,86,79,88,80,84,82,89,88,135